Protein AF-A0A9N8DUJ1-F1 (afdb_monomer_lite)

pLDDT: mean 84.25, std 17.07, range [30.73, 98.62]

Secondary structure (DSSP, 8-state):
--PPPP-----TTS----EE-------TT---EEETTEEES-TTTS-HHHHHHHHTT-EEEEEEEEEEETTEEEEEEEEEEEEEEEEEEEEPP--TTSPPBEEEEEEE-S-SEE-PPPTT-----EEEEEEEEEPTTT--EEEE-BTTTT---TT--EEEE--SSS-EEETTSS--EEBPPB--GGGSTTBGGGSBPBPPTTPPPPTT-EEEEEEE-SS---TTTT-SSSSS-----HHHHHHHH--TTSEEEEEEEEEETTTTEE-----TT-TTPEEEE-SSS--TTS-GGGTT-EEEEEEEEETTEEEEEEEEE--HHHHTT--TTS--

Organism: NCBI:txid568900

Foldseek 3Di:
DDDDDDPPPPPPQPDPDWFFFAFFPQDLVFFWADAAQFTESDCQQFHNVLLQLQQLAKKKKKWWKWWDDVPDPHTDIDIAIATKGWEFDAWADDDPPDAIFGWTKIKFFLGLTDPDQDPVSDDTPIDTDWMWIQHPDPRDTDTWAWPCRVPADPPLWDFPADDPPDTQIDRRHPGMTITDIDRDPVPSCRGPSNHFYADDPPDFFDWFFKKKWKHAAQDQFDQQQQGSHNVPGDPDDSVSSCRNQNDHPGIYMWMWTQHDGDFTKTATGDTSNHGNTFIAGHQHPGDPSDDNVRHSHTFWTWHHARRPDSRITTTGGPDVCSVVPPPDPPPD

Structure (mmCIF, N/CA/C/O backbone):
data_AF-A0A9N8DUJ1-F1
#
_entry.id   AF-A0A9N8DUJ1-F1
#
loop_
_atom_site.group_PDB
_atom_site.id
_atom_site.type_symbol
_atom_site.label_atom_id
_atom_site.label_alt_id
_atom_site.label_comp_id
_atom_site.label_asym_id
_atom_site.label_entity_id
_atom_site.label_seq_id
_atom_site.pdbx_PDB_ins_code
_atom_site.Cartn_x
_atom_site.Cartn_y
_atom_site.Cartn_z
_atom_site.occupancy
_atom_site.B_iso_or_equiv
_atom_site.auth_seq_id
_atom_site.auth_comp_id
_atom_site.auth_asym_id
_atom_site.auth_atom_id
_atom_site.pdbx_PDB_model_num
ATOM 1 N N . MET A 1 1 ? 42.966 29.506 -28.908 1.00 41.66 1 MET A N 1
ATOM 2 C CA . MET A 1 1 ? 42.319 28.179 -28.946 1.00 41.66 1 MET A CA 1
ATOM 3 C C . MET A 1 1 ? 41.418 28.131 -27.730 1.00 41.66 1 MET A C 1
ATOM 5 O O . MET A 1 1 ? 41.837 28.649 -26.702 1.00 41.66 1 MET A O 1
ATOM 9 N N . ALA A 1 2 ? 40.194 27.640 -27.872 1.00 36.34 2 ALA A N 1
ATOM 10 C CA . ALA A 1 2 ? 39.301 27.381 -26.750 1.00 36.34 2 ALA A CA 1
ATOM 11 C C . ALA A 1 2 ? 39.035 25.879 -26.770 1.00 36.34 2 ALA A C 1
ATOM 13 O O . ALA A 1 2 ? 38.726 25.352 -27.838 1.00 36.34 2 ALA A O 1
ATOM 14 N N . ASP A 1 3 ? 39.227 25.211 -25.639 1.00 38.19 3 ASP A N 1
ATOM 15 C CA . ASP A 1 3 ? 38.991 23.776 -25.546 1.00 38.19 3 ASP A CA 1
ATOM 16 C C . ASP A 1 3 ? 37.481 23.520 -25.542 1.00 38.19 3 ASP A C 1
ATOM 18 O O . ASP A 1 3 ? 36.740 24.126 -24.761 1.00 38.19 3 ASP A O 1
ATOM 22 N N . GLU A 1 4 ? 37.014 22.643 -26.429 1.00 37.06 4 GLU A N 1
ATOM 23 C CA . GLU A 1 4 ? 35.631 22.175 -26.383 1.00 37.06 4 GLU A CA 1
ATOM 24 C C . GLU A 1 4 ? 35.438 21.309 -25.126 1.00 37.06 4 GLU A C 1
ATOM 26 O O . GLU A 1 4 ? 36.299 20.479 -24.810 1.00 37.06 4 GLU A O 1
ATOM 31 N N . PRO A 1 5 ? 34.338 21.487 -24.370 1.00 35.41 5 PRO A N 1
ATOM 32 C CA . PRO A 1 5 ? 34.079 20.668 -23.197 1.00 35.41 5 PRO A CA 1
ATOM 33 C C . PRO A 1 5 ? 33.857 19.221 -23.641 1.00 35.41 5 PRO A C 1
ATOM 35 O O . PRO A 1 5 ? 32.968 18.948 -24.444 1.00 35.41 5 PRO A O 1
ATOM 38 N N . ALA A 1 6 ? 34.660 18.296 -23.113 1.00 37.19 6 ALA A N 1
ATOM 39 C CA . ALA A 1 6 ? 34.581 16.888 -23.479 1.00 37.19 6 ALA A CA 1
ATOM 40 C C . ALA A 1 6 ? 33.164 16.339 -23.248 1.00 37.19 6 ALA A C 1
ATOM 42 O O . ALA A 1 6 ? 32.681 16.313 -22.111 1.00 37.19 6 ALA A O 1
ATOM 43 N N . GLU A 1 7 ? 32.508 15.877 -24.317 1.00 35.09 7 GLU A N 1
ATOM 44 C CA . GLU A 1 7 ? 31.215 15.212 -24.199 1.00 35.09 7 GLU A CA 1
ATOM 45 C C . GLU A 1 7 ? 31.370 13.943 -23.357 1.00 35.09 7 GLU A C 1
ATOM 47 O O . GLU A 1 7 ? 32.015 12.967 -23.750 1.00 35.09 7 GLU A O 1
ATOM 52 N N . LEU A 1 8 ? 30.748 13.949 -22.177 1.00 31.44 8 LEU A N 1
ATOM 53 C CA . LEU A 1 8 ? 30.565 12.754 -21.365 1.00 31.44 8 LEU A CA 1
ATOM 54 C C . LEU A 1 8 ? 29.607 11.812 -22.102 1.00 31.44 8 LEU A C 1
ATOM 56 O O . LEU A 1 8 ? 28.394 11.856 -21.893 1.00 31.44 8 LEU A O 1
ATOM 60 N N . HIS A 1 9 ? 30.164 10.956 -22.964 1.00 31.11 9 HIS A N 1
ATOM 61 C CA . HIS A 1 9 ? 29.456 9.841 -23.587 1.00 31.11 9 HIS A CA 1
ATOM 62 C C . HIS A 1 9 ? 28.917 8.892 -22.507 1.00 31.11 9 HIS A C 1
ATOM 64 O O . HIS A 1 9 ? 29.559 7.923 -22.101 1.00 31.11 9 HIS A O 1
ATOM 70 N N . PHE A 1 10 ? 27.701 9.184 -22.053 1.00 30.73 10 PHE A N 1
ATOM 71 C CA . PHE A 1 10 ? 26.895 8.295 -21.236 1.00 30.73 10 PHE A CA 1
ATOM 72 C C . PHE A 1 10 ? 26.561 7.054 -22.071 1.00 30.73 10 PHE A C 1
ATOM 74 O O . PHE A 1 10 ? 25.690 7.096 -22.941 1.00 30.73 10 PHE A O 1
ATOM 81 N N . ASP A 1 11 ? 27.268 5.948 -21.827 1.00 36.22 11 ASP A N 1
ATOM 82 C CA . ASP A 1 11 ? 26.959 4.659 -22.448 1.00 36.22 11 ASP A CA 1
ATOM 83 C C . ASP A 1 11 ? 25.643 4.121 -21.865 1.00 36.22 11 ASP A C 1
ATOM 85 O O . ASP A 1 11 ? 25.604 3.381 -20.877 1.00 36.22 11 ASP A O 1
ATOM 89 N N . SER A 1 12 ? 24.542 4.533 -22.493 1.00 39.41 12 SER A N 1
ATOM 90 C CA . SER A 1 12 ? 23.162 4.223 -22.111 1.00 39.41 12 SER A CA 1
ATOM 91 C C . SER A 1 12 ? 22.809 2.732 -22.180 1.00 39.41 12 SER A C 1
ATOM 93 O O . SER A 1 12 ? 21.684 2.359 -21.860 1.00 39.41 12 SER A O 1
ATOM 95 N N . ARG A 1 13 ? 23.755 1.865 -22.567 1.00 39.78 13 ARG A N 1
ATOM 96 C CA . ARG A 1 13 ? 23.552 0.426 -22.778 1.00 39.78 13 ARG A CA 1
ATOM 97 C C . ARG A 1 13 ? 23.971 -0.448 -21.590 1.00 39.78 13 ARG A C 1
ATOM 99 O O . ARG A 1 13 ? 23.917 -1.666 -21.714 1.00 39.78 13 ARG A O 1
ATOM 106 N N . ARG A 1 14 ? 24.435 0.129 -20.466 1.00 41.66 14 ARG A N 1
ATOM 107 C CA . ARG A 1 14 ? 25.038 -0.646 -19.348 1.00 41.66 14 ARG A CA 1
ATOM 108 C C . ARG A 1 14 ? 24.438 -0.453 -17.954 1.00 41.66 14 ARG A C 1
ATOM 110 O O . ARG A 1 14 ? 24.899 -1.099 -17.019 1.00 41.66 14 ARG A O 1
ATOM 117 N N . ASN A 1 15 ? 23.406 0.374 -17.799 1.00 41.69 15 ASN A N 1
ATOM 118 C CA . ASN A 1 15 ? 22.571 0.359 -16.596 1.00 41.69 15 ASN A CA 1
ATOM 119 C C . ASN A 1 15 ? 21.210 -0.242 -16.955 1.00 41.69 15 ASN A C 1
ATOM 121 O O . ASN A 1 15 ? 20.303 0.469 -17.378 1.00 41.69 15 ASN A O 1
ATOM 125 N N . THR A 1 16 ? 21.057 -1.550 -16.742 1.00 52.47 16 THR A N 1
ATOM 126 C CA . THR A 1 16 ? 19.734 -2.144 -16.531 1.00 52.47 16 THR A CA 1
ATOM 127 C C . THR A 1 16 ? 19.186 -1.562 -15.229 1.00 52.47 16 THR A C 1
ATOM 129 O O . THR A 1 16 ? 19.538 -2.015 -14.135 1.00 52.47 16 THR A O 1
ATOM 132 N N . GLU A 1 17 ? 18.404 -0.488 -15.334 1.00 58.03 17 GLU A N 1
ATOM 133 C CA . GLU A 1 17 ? 17.719 0.100 -14.186 1.00 58.03 17 GLU A CA 1
ATOM 134 C C . GLU A 1 17 ? 16.844 -0.969 -13.534 1.00 58.03 17 GLU A C 1
ATOM 136 O O . GLU A 1 17 ? 15.996 -1.571 -14.189 1.00 58.03 17 GLU A O 1
ATOM 141 N N . TRP A 1 18 ? 17.032 -1.204 -12.237 1.00 59.34 18 TRP A N 1
ATOM 142 C CA . TRP A 1 18 ? 16.061 -1.981 -11.482 1.00 59.34 18 TRP A CA 1
ATOM 143 C C . TRP A 1 18 ? 14.787 -1.147 -11.370 1.00 59.34 18 TRP A C 1
ATOM 145 O O . TRP A 1 18 ? 14.786 -0.087 -10.746 1.00 59.34 18 TRP A O 1
ATOM 155 N N . LEU A 1 19 ? 13.712 -1.620 -11.989 1.00 63.56 19 LEU A N 1
ATOM 156 C CA . LEU A 1 19 ? 12.400 -0.992 -11.908 1.00 63.56 19 LEU A CA 1
ATOM 157 C C . LEU A 1 19 ? 11.576 -1.685 -10.822 1.00 63.56 19 LEU A C 1
ATOM 159 O O . LEU A 1 19 ? 11.819 -2.845 -10.486 1.00 63.56 19 LEU A O 1
ATOM 163 N N . GLY A 1 20 ? 10.593 -0.985 -10.259 1.00 64.31 20 GLY A N 1
ATOM 164 C CA . GLY A 1 20 ? 9.616 -1.631 -9.383 1.00 64.31 20 GLY A CA 1
ATOM 165 C C . GLY A 1 20 ? 8.722 -2.605 -10.152 1.00 64.31 20 GLY A C 1
ATOM 166 O O . GLY A 1 20 ? 8.874 -2.807 -11.359 1.00 64.31 20 GLY A O 1
ATOM 167 N N . ILE A 1 21 ? 7.734 -3.183 -9.471 1.00 73.56 21 ILE A N 1
ATOM 168 C CA . ILE A 1 21 ? 6.626 -3.814 -10.192 1.00 73.56 21 ILE A CA 1
ATOM 169 C C . ILE A 1 21 ? 5.934 -2.739 -11.063 1.00 73.56 21 ILE A C 1
ATOM 171 O O . ILE A 1 21 ? 5.720 -1.621 -10.582 1.00 73.56 21 ILE A O 1
ATOM 175 N N . PRO A 1 22 ? 5.630 -3.024 -12.344 1.00 77.25 22 PRO A N 1
ATOM 176 C CA . PRO A 1 22 ? 4.727 -2.229 -13.157 1.00 77.25 22 PRO A CA 1
ATOM 177 C C . PRO A 1 22 ? 3.326 -2.228 -12.562 1.00 77.25 22 PRO A C 1
ATOM 179 O O . PRO A 1 22 ? 2.824 -3.224 -12.037 1.00 77.25 22 PRO A O 1
ATOM 182 N N . GLU A 1 23 ? 2.710 -1.070 -12.642 1.00 87.56 23 GLU A N 1
ATOM 183 C CA . GLU A 1 23 ? 1.568 -0.659 -11.839 1.00 87.56 23 GLU A CA 1
ATOM 184 C C . GLU A 1 23 ? 0.565 0.027 -12.779 1.00 87.56 23 GLU A C 1
ATOM 186 O O . GLU A 1 23 ? 0.875 0.274 -13.949 1.00 87.56 23 GLU A O 1
ATOM 191 N N . SER A 1 24 ? -0.671 0.247 -12.335 1.00 88.19 24 SER A N 1
ATOM 192 C CA . SER A 1 24 ? -1.757 0.643 -13.237 1.00 88.19 24 SER A CA 1
ATOM 193 C C . SER A 1 24 ? -2.160 2.107 -13.066 1.00 88.19 24 SER A C 1
ATOM 195 O O . SER A 1 24 ? -2.669 2.505 -12.018 1.00 88.19 24 SER A O 1
ATOM 197 N N . LEU A 1 25 ? -2.035 2.897 -14.136 1.00 92.44 25 LEU A N 1
ATOM 198 C CA . LEU A 1 25 ? -2.884 4.070 -14.331 1.00 92.44 25 LEU A CA 1
ATOM 199 C C . LEU A 1 25 ? -4.219 3.615 -14.941 1.00 92.44 25 LEU A C 1
ATOM 201 O O . LEU A 1 25 ? -4.343 3.490 -16.158 1.00 92.44 25 LEU A O 1
ATOM 205 N N . VAL A 1 26 ? -5.207 3.361 -14.083 1.00 93.06 26 VAL A N 1
ATOM 206 C CA . VAL A 1 26 ? -6.562 2.937 -14.479 1.00 93.06 26 VAL A CA 1
ATOM 207 C C . VAL A 1 26 ? -7.347 4.092 -15.100 1.00 93.06 26 VAL A C 1
ATOM 209 O O . VAL A 1 26 ? -8.121 3.899 -16.035 1.00 93.06 26 VAL A O 1
ATOM 212 N N . ASP A 1 27 ? -7.198 5.285 -14.527 1.00 95.38 27 ASP A N 1
ATOM 213 C CA . ASP A 1 27 ? -8.094 6.415 -14.754 1.00 95.38 27 ASP A CA 1
ATOM 214 C C . ASP A 1 27 ? -7.327 7.733 -14.585 1.00 95.38 27 ASP A C 1
ATOM 216 O O . ASP A 1 27 ? -7.131 8.245 -13.475 1.00 95.38 27 ASP A O 1
ATOM 220 N N . ASP A 1 28 ? -6.877 8.291 -15.708 1.00 94.06 28 ASP A N 1
ATOM 221 C CA . ASP A 1 28 ? -6.111 9.537 -15.763 1.00 94.06 28 ASP A CA 1
ATOM 222 C C . ASP A 1 28 ? -6.951 10.790 -15.468 1.00 94.06 28 ASP A C 1
ATOM 224 O O . ASP A 1 28 ? -6.396 11.891 -15.414 1.00 94.06 28 ASP A O 1
ATOM 228 N N . SER A 1 29 ? -8.260 10.649 -15.219 1.00 96.50 29 SER A N 1
ATOM 229 C CA . SER A 1 29 ? -9.142 11.748 -14.819 1.00 96.50 29 SER A CA 1
ATOM 230 C C . SER A 1 29 ? -9.132 12.001 -13.307 1.00 96.50 29 SER A C 1
ATOM 232 O O . SER A 1 29 ? -9.361 13.139 -12.888 1.00 96.50 29 SER A O 1
ATOM 234 N N . ARG A 1 30 ? -8.798 10.993 -12.482 1.00 96.50 30 ARG A N 1
ATOM 235 C CA . ARG A 1 30 ? -8.789 11.121 -11.010 1.00 96.50 30 ARG A CA 1
ATOM 236 C C . ARG A 1 30 ? -7.730 12.113 -10.545 1.00 96.50 30 ARG A C 1
ATOM 238 O O . ARG A 1 30 ? -6.624 12.176 -11.086 1.00 96.50 30 ARG A O 1
ATOM 245 N N . ARG A 1 31 ? -8.061 12.915 -9.533 1.00 97.75 31 ARG A N 1
ATOM 246 C CA . ARG A 1 31 ? -7.189 13.978 -9.017 1.00 97.75 31 ARG A CA 1
ATOM 247 C C . ARG A 1 31 ? -7.026 13.815 -7.517 1.00 97.75 31 ARG A C 1
ATOM 249 O O . ARG A 1 31 ? -8.007 13.891 -6.786 1.00 97.75 31 ARG A O 1
ATOM 256 N N . THR A 1 32 ? -5.792 13.627 -7.067 1.00 97.94 32 THR A N 1
ATOM 257 C CA . THR A 1 32 ? -5.477 13.531 -5.641 1.00 97.94 32 THR A CA 1
ATOM 258 C C . THR A 1 32 ? -5.619 14.915 -5.000 1.00 97.94 32 THR A C 1
ATOM 260 O O . THR A 1 32 ? -4.844 15.826 -5.286 1.00 97.94 32 THR A O 1
ATOM 263 N N . ILE A 1 33 ? -6.634 15.086 -4.147 1.00 97.88 33 ILE A N 1
ATOM 264 C CA . ILE A 1 33 ? -6.959 16.352 -3.466 1.00 97.88 33 ILE A CA 1
ATOM 265 C C . ILE A 1 33 ? -7.008 16.195 -1.945 1.00 97.88 33 ILE A C 1
ATOM 267 O O . ILE A 1 33 ? -7.164 15.095 -1.418 1.00 97.88 33 ILE A O 1
ATOM 271 N N . LYS A 1 34 ? -6.879 17.309 -1.216 1.00 97.88 34 LYS A N 1
ATOM 272 C CA . LYS A 1 34 ? -6.763 17.294 0.247 1.00 97.88 34 LYS A CA 1
ATOM 273 C C . LYS A 1 34 ? -8.076 16.902 0.920 1.00 97.88 34 LYS A C 1
ATOM 275 O O . LYS A 1 34 ? -9.112 17.521 0.686 1.00 97.88 34 LYS A O 1
ATOM 280 N N . HIS A 1 35 ? -8.019 15.913 1.808 1.00 97.69 35 HIS A N 1
ATOM 281 C CA . HIS A 1 35 ? -9.170 15.402 2.544 1.00 97.69 35 HIS A CA 1
ATOM 282 C C . HIS A 1 35 ? -8.761 15.018 3.974 1.00 97.69 35 HIS A C 1
ATOM 284 O O . HIS A 1 35 ? -8.122 13.996 4.205 1.00 97.69 35 HIS A O 1
ATOM 290 N N . GLY A 1 36 ? -9.107 15.840 4.968 1.00 94.12 36 GLY A N 1
ATOM 291 C CA . GLY A 1 36 ? -8.606 15.653 6.336 1.00 94.12 36 GLY A CA 1
ATOM 292 C C . GLY A 1 36 ? -7.108 15.978 6.446 1.00 94.12 36 GLY A C 1
ATOM 293 O O . GLY A 1 36 ? -6.695 17.073 6.065 1.00 94.12 36 GLY A O 1
ATOM 294 N N . LEU A 1 37 ? -6.306 15.051 6.989 1.00 91.44 37 LEU A N 1
ATOM 295 C CA . LEU A 1 37 ? -4.854 15.235 7.188 1.00 91.44 37 LEU A CA 1
ATOM 296 C C . LEU A 1 37 ? -3.969 14.657 6.064 1.00 91.44 37 LEU A C 1
ATOM 298 O O . LEU A 1 37 ? -2.748 14.689 6.185 1.00 91.44 37 LEU A O 1
ATOM 302 N N . GLY A 1 38 ? -4.556 14.150 4.982 1.00 94.69 38 GLY A N 1
ATOM 303 C CA . GLY A 1 38 ? -3.823 13.711 3.792 1.00 94.69 38 GLY A CA 1
ATOM 304 C C . GLY A 1 38 ? -4.612 13.994 2.522 1.00 94.69 38 GLY A C 1
ATOM 305 O O . GLY A 1 38 ? -5.478 14.875 2.513 1.00 94.69 38 GLY A O 1
ATOM 306 N N . HIS A 1 39 ? -4.323 13.248 1.461 1.00 97.81 39 HIS A N 1
ATOM 307 C CA . HIS A 1 39 ? -4.936 13.439 0.150 1.00 97.81 39 HIS A CA 1
ATOM 308 C C . HIS A 1 39 ? -5.604 12.156 -0.352 1.00 97.81 39 HIS A C 1
ATOM 310 O O . HIS A 1 39 ? -5.214 11.056 0.034 1.00 97.81 39 HIS A O 1
ATOM 316 N N . THR A 1 40 ? -6.615 12.279 -1.211 1.00 98.12 40 THR A N 1
ATOM 317 C CA . THR A 1 40 ? -7.277 11.137 -1.856 1.00 98.12 40 THR A CA 1
ATOM 318 C C . THR A 1 40 ? -7.727 11.469 -3.273 1.00 98.12 40 THR A C 1
ATOM 320 O O . THR A 1 40 ? -8.039 12.624 -3.565 1.00 98.12 40 THR A O 1
ATOM 323 N N . ASP A 1 41 ? -7.762 10.458 -4.140 1.00 97.94 41 ASP A N 1
ATOM 324 C CA . ASP A 1 41 ? -8.204 10.566 -5.534 1.00 97.94 41 ASP A CA 1
ATOM 325 C C . ASP A 1 41 ? -9.739 10.615 -5.701 1.00 97.94 41 ASP A C 1
ATOM 327 O O . ASP A 1 41 ? -10.225 11.070 -6.738 1.00 97.94 41 ASP A O 1
ATOM 331 N N . ASN A 1 42 ? -10.506 10.198 -4.681 1.00 97.88 42 ASN A N 1
ATOM 332 C CA . ASN A 1 42 ? -11.966 10.306 -4.643 1.00 97.88 42 ASN A CA 1
ATOM 333 C C . ASN A 1 42 ? -12.503 10.551 -3.205 1.00 97.88 42 ASN A C 1
ATOM 335 O O . ASN A 1 42 ? -12.655 9.610 -2.417 1.00 97.88 42 ASN A O 1
ATOM 339 N N . PRO A 1 43 ? -12.870 11.798 -2.845 1.00 97.69 43 PRO A N 1
ATOM 340 C CA . PRO A 1 43 ? -13.392 12.142 -1.517 1.00 97.69 43 PRO A CA 1
ATOM 341 C C . PRO A 1 43 ? -14.843 11.680 -1.276 1.00 97.69 43 PRO A C 1
ATOM 343 O O . PRO A 1 43 ? -15.358 11.830 -0.164 1.00 97.69 43 PRO A O 1
ATOM 346 N N . GLU A 1 44 ? -15.536 11.154 -2.288 1.00 97.75 44 GLU A N 1
ATOM 347 C CA . GLU A 1 44 ? -16.899 10.628 -2.160 1.00 97.75 44 GLU A CA 1
ATOM 348 C C . GLU A 1 44 ? -16.904 9.186 -1.646 1.00 97.75 44 GLU A C 1
ATOM 350 O O . GLU A 1 44 ? -17.875 8.775 -1.017 1.00 97.75 44 GLU A O 1
ATOM 355 N N . HIS A 1 45 ? -15.813 8.436 -1.837 1.00 97.75 45 HIS A N 1
ATOM 356 C CA . HIS A 1 45 ? -15.674 7.058 -1.355 1.00 97.75 45 HIS A CA 1
ATOM 357 C C . HIS A 1 45 ? -15.148 6.935 0.089 1.00 97.75 45 HIS A C 1
ATOM 359 O O . HIS A 1 45 ? -15.363 5.901 0.718 1.00 97.75 45 HIS A O 1
ATOM 365 N N . ILE A 1 46 ? -14.502 7.967 0.645 1.00 98.56 46 ILE A N 1
ATOM 366 C CA . ILE A 1 46 ? -13.863 7.929 1.976 1.00 98.56 46 ILE A CA 1
ATOM 367 C C . ILE A 1 46 ? -14.252 9.138 2.843 1.00 98.56 46 ILE A C 1
ATOM 369 O O . ILE A 1 46 ? -14.424 10.242 2.330 1.00 98.56 46 ILE A O 1
ATOM 373 N N . SER A 1 47 ? -14.418 8.971 4.158 1.00 98.44 47 SER A N 1
ATOM 374 C CA . SER A 1 47 ? -14.603 10.087 5.100 1.00 98.44 47 SER A CA 1
ATOM 375 C C . SER A 1 47 ? -13.283 10.737 5.522 1.00 98.44 47 SER A C 1
ATOM 377 O O . SER A 1 47 ? -12.218 10.122 5.501 1.00 98.44 47 SER A O 1
ATOM 379 N N . THR A 1 48 ? -13.351 11.977 6.011 1.00 98.12 48 THR A N 1
ATOM 380 C CA . THR A 1 48 ? -12.192 12.684 6.582 1.00 98.12 48 THR A CA 1
ATOM 381 C C . THR A 1 48 ? -11.590 11.946 7.779 1.00 98.12 48 THR A C 1
ATOM 383 O O . THR A 1 48 ? -10.377 12.005 7.985 1.00 98.12 48 THR A O 1
ATOM 386 N N . ARG A 1 49 ? -12.421 11.216 8.538 1.00 97.75 49 ARG A N 1
ATOM 387 C CA . ARG A 1 49 ? -11.987 10.371 9.653 1.00 97.75 49 ARG A CA 1
ATOM 388 C C . ARG A 1 49 ? -11.224 9.149 9.155 1.00 97.75 49 ARG A C 1
ATOM 390 O O . ARG A 1 49 ? -10.113 8.936 9.625 1.00 97.75 49 ARG A O 1
ATOM 397 N N . LEU A 1 50 ? -11.785 8.372 8.223 1.00 98.00 50 LEU A N 1
ATOM 398 C CA . LEU A 1 50 ? -11.096 7.185 7.710 1.00 98.00 50 LEU A CA 1
ATOM 399 C C . LEU A 1 50 ? -9.838 7.562 6.916 1.00 98.00 50 LEU A C 1
ATOM 401 O O . LEU A 1 50 ? -8.825 6.883 7.039 1.00 98.00 50 LEU A O 1
ATOM 405 N N . CYS A 1 51 ? -9.859 8.682 6.190 1.00 98.06 51 CYS A N 1
ATOM 406 C CA . CYS A 1 51 ? -8.672 9.223 5.534 1.00 98.06 51 CYS A CA 1
ATOM 407 C C . CYS A 1 51 ? -7.548 9.485 6.552 1.00 98.06 51 CYS A C 1
ATOM 409 O O . CYS A 1 51 ? -6.469 8.917 6.431 1.00 98.06 51 CYS A O 1
ATOM 411 N N . HIS A 1 52 ? -7.814 10.236 7.627 1.00 96.75 52 HIS A N 1
ATOM 412 C CA . HIS A 1 52 ? -6.842 10.458 8.706 1.00 96.75 52 HIS A CA 1
ATOM 413 C C . HIS A 1 52 ? -6.342 9.148 9.356 1.00 96.75 52 HIS A C 1
ATOM 415 O O . HIS A 1 52 ? -5.134 8.952 9.541 1.00 96.75 52 HIS A O 1
ATOM 421 N N . ASP A 1 53 ? -7.265 8.233 9.659 1.00 96.88 53 ASP A N 1
ATOM 422 C CA . ASP A 1 53 ? -6.973 6.912 10.223 1.00 96.88 53 ASP A CA 1
ATOM 423 C C . ASP A 1 53 ? -6.126 6.031 9.283 1.00 96.88 53 ASP A C 1
ATOM 425 O O . ASP A 1 53 ? -5.415 5.161 9.773 1.00 96.88 53 ASP A O 1
ATOM 429 N N . ALA A 1 54 ? -6.182 6.232 7.963 1.00 97.25 54 ALA A N 1
ATOM 430 C CA . ALA A 1 54 ? -5.390 5.498 6.974 1.00 97.25 54 ALA A CA 1
ATOM 431 C C . ALA A 1 54 ? -4.053 6.194 6.651 1.00 97.25 54 ALA A C 1
ATOM 433 O O . ALA A 1 54 ? -3.021 5.531 6.542 1.00 97.25 54 ALA A O 1
ATOM 434 N N . CYS A 1 55 ? -4.019 7.530 6.592 1.00 96.44 55 CYS A N 1
ATOM 435 C CA . CYS A 1 55 ? -2.793 8.314 6.402 1.00 96.44 55 CYS A CA 1
ATOM 436 C C . CYS A 1 55 ? -1.751 8.066 7.505 1.00 96.44 55 CYS A C 1
ATOM 438 O O . CYS A 1 55 ? -0.548 8.124 7.236 1.00 96.44 55 CYS A O 1
ATOM 440 N N . SER A 1 56 ? -2.202 7.748 8.723 1.00 95.44 56 SER A N 1
ATOM 441 C CA . SER A 1 56 ? -1.356 7.351 9.860 1.00 95.44 56 SER A CA 1
ATOM 442 C C . SER A 1 56 ? -0.864 5.891 9.814 1.00 95.44 56 SER A C 1
ATOM 444 O O . SER A 1 56 ? -0.047 5.510 10.649 1.00 95.44 56 SER A O 1
ATOM 446 N N . ARG A 1 57 ? -1.299 5.092 8.823 1.00 96.88 57 ARG A N 1
ATOM 447 C CA . ARG A 1 57 ? -0.917 3.677 8.620 1.00 96.88 57 ARG A CA 1
ATOM 448 C C . ARG A 1 57 ? -0.139 3.397 7.329 1.00 96.88 57 ARG A C 1
ATOM 450 O O . ARG A 1 57 ? 0.268 2.261 7.112 1.00 96.88 57 ARG A O 1
ATOM 457 N N . ALA A 1 58 ? 0.026 4.394 6.463 1.00 96.38 58 ALA A N 1
ATOM 458 C CA . ALA A 1 58 ? 0.839 4.283 5.254 1.00 96.38 58 ALA A CA 1
ATOM 459 C C . ALA A 1 58 ? 2.321 4.496 5.588 1.00 96.38 58 ALA A C 1
ATOM 461 O O . ALA A 1 58 ? 2.663 5.555 6.121 1.00 96.38 58 ALA A O 1
ATOM 462 N N . PHE A 1 59 ? 3.194 3.548 5.249 1.00 95.94 59 PHE A N 1
ATOM 463 C CA . PHE A 1 59 ? 4.632 3.645 5.503 1.00 95.94 59 PHE A CA 1
ATOM 464 C C . PHE A 1 59 ? 5.428 3.207 4.274 1.00 95.94 59 PHE A C 1
ATOM 466 O O . PHE A 1 59 ? 5.206 2.116 3.751 1.00 95.94 59 PHE A O 1
ATOM 473 N N . ALA A 1 60 ? 6.389 4.038 3.865 1.00 94.81 60 ALA A N 1
ATOM 474 C CA . ALA A 1 60 ? 7.356 3.673 2.838 1.00 94.81 60 ALA A CA 1
ATOM 475 C C . ALA A 1 60 ? 8.329 2.620 3.386 1.00 94.81 60 ALA A C 1
ATOM 477 O O . ALA A 1 60 ? 8.868 2.776 4.487 1.00 94.81 60 ALA A O 1
ATOM 478 N N . LEU A 1 61 ? 8.575 1.588 2.585 1.00 93.75 61 LEU A N 1
ATOM 479 C CA . LEU A 1 61 ? 9.596 0.574 2.799 1.00 93.75 61 LEU A CA 1
ATOM 480 C C . LEU A 1 61 ? 10.725 0.794 1.785 1.00 93.75 61 LEU A C 1
ATOM 482 O O . LEU A 1 61 ? 10.490 0.780 0.577 1.00 93.75 61 LEU A O 1
ATOM 486 N N . LYS A 1 62 ? 11.949 0.965 2.282 1.00 91.94 62 LYS A N 1
ATOM 487 C CA . LYS A 1 62 ? 13.182 0.918 1.495 1.00 91.94 62 LYS A CA 1
ATOM 488 C C . LYS A 1 62 ? 13.795 -0.467 1.662 1.00 91.94 62 LYS A C 1
ATOM 490 O O . LYS A 1 62 ? 14.092 -0.873 2.784 1.00 91.94 62 LYS A O 1
ATOM 495 N N . VAL A 1 63 ? 13.974 -1.193 0.566 1.00 88.25 63 VAL A N 1
ATOM 496 C CA . VAL A 1 63 ? 14.619 -2.512 0.556 1.00 88.25 63 VAL A CA 1
ATOM 497 C C . VAL A 1 63 ? 15.968 -2.391 -0.135 1.00 88.25 63 VAL A C 1
ATOM 499 O O . VAL A 1 63 ? 16.048 -1.861 -1.242 1.00 88.25 63 VAL A O 1
ATOM 502 N N . SER A 1 64 ? 17.015 -2.898 0.504 1.00 86.62 64 SER A N 1
ATOM 503 C CA . SER A 1 64 ? 18.349 -2.998 -0.076 1.00 86.62 64 SER A CA 1
ATOM 504 C C . SER A 1 64 ? 18.603 -4.411 -0.583 1.00 86.62 64 SER A C 1
ATOM 506 O O . SER A 1 64 ? 18.436 -5.386 0.151 1.00 86.62 64 SER A O 1
ATOM 508 N N . TYR A 1 65 ? 19.096 -4.504 -1.809 1.00 82.06 65 TYR A N 1
ATOM 509 C CA . TYR A 1 65 ? 19.451 -5.743 -2.486 1.00 82.06 65 TYR A CA 1
ATOM 510 C C . TYR A 1 65 ? 20.951 -5.748 -2.760 1.00 82.06 65 TYR A C 1
ATOM 512 O O . TYR A 1 65 ? 21.535 -4.707 -3.082 1.00 82.06 65 TYR A O 1
ATOM 520 N N . LEU A 1 66 ? 21.573 -6.915 -2.638 1.00 81.06 66 LEU A N 1
ATOM 521 C CA . LEU A 1 66 ? 22.996 -7.102 -2.899 1.00 81.06 66 LEU A CA 1
ATOM 522 C C . LEU A 1 66 ? 23.166 -7.816 -4.242 1.00 81.06 66 LEU A C 1
ATOM 524 O O . LEU A 1 66 ? 22.948 -9.016 -4.300 1.00 81.06 66 LEU A O 1
ATOM 528 N N . GLN A 1 67 ? 23.524 -7.099 -5.310 1.00 74.69 67 GLN A N 1
ATOM 529 C CA . GLN A 1 67 ? 23.721 -7.680 -6.644 1.00 74.69 67 GLN A CA 1
ATOM 530 C C . GLN A 1 67 ? 25.199 -8.008 -6.882 1.00 74.69 67 GLN A C 1
ATOM 532 O O . GLN A 1 67 ? 26.020 -7.098 -6.997 1.00 74.69 67 GLN A O 1
ATOM 537 N N . ILE A 1 68 ? 25.533 -9.289 -7.052 1.00 69.88 68 ILE A N 1
ATOM 538 C CA . ILE A 1 68 ? 26.787 -9.676 -7.722 1.00 69.88 68 ILE A CA 1
ATOM 539 C C . ILE A 1 68 ? 26.558 -9.584 -9.242 1.00 69.88 68 ILE A C 1
ATOM 541 O O . ILE A 1 68 ? 25.469 -9.887 -9.740 1.00 69.88 68 ILE A O 1
ATOM 545 N N . LYS A 1 69 ? 27.564 -9.137 -9.991 1.00 69.44 69 LYS A N 1
ATOM 546 C CA . LYS A 1 69 ? 27.550 -9.091 -11.458 1.00 69.44 69 LYS A CA 1
ATOM 547 C C . LYS A 1 69 ? 28.656 -10.003 -11.978 1.00 69.44 69 LYS A C 1
ATOM 549 O O . LYS A 1 69 ? 29.753 -9.993 -11.430 1.00 69.44 69 LYS A O 1
ATOM 554 N N . ASP A 1 70 ? 28.381 -10.776 -13.026 1.00 66.19 70 ASP A N 1
ATOM 555 C CA . ASP A 1 70 ? 29.367 -11.709 -13.578 1.00 66.19 70 ASP A CA 1
ATOM 556 C C . ASP A 1 70 ? 30.659 -10.969 -13.972 1.00 66.19 70 ASP A C 1
ATOM 558 O O . ASP A 1 70 ? 30.639 -9.996 -14.732 1.00 66.19 70 ASP A O 1
ATOM 562 N N . GLY A 1 71 ? 31.780 -11.428 -13.408 1.00 71.06 71 GLY A N 1
ATOM 563 C CA . GLY A 1 71 ? 33.106 -10.829 -13.577 1.00 71.06 71 GLY A CA 1
ATOM 564 C C . GLY A 1 71 ? 33.471 -9.696 -12.605 1.00 71.06 71 GLY A C 1
ATOM 565 O O . GLY A 1 71 ? 34.623 -9.273 -12.631 1.00 71.06 71 GLY A O 1
ATOM 566 N N . ASP A 1 72 ? 32.557 -9.229 -11.743 1.00 70.19 72 ASP A N 1
ATOM 567 C CA . ASP A 1 72 ? 32.852 -8.225 -10.709 1.00 70.19 72 ASP A CA 1
ATOM 568 C C . ASP A 1 72 ? 32.938 -8.883 -9.314 1.00 70.19 72 ASP A C 1
ATOM 570 O O . ASP A 1 72 ? 31.938 -9.371 -8.788 1.00 70.19 72 ASP A O 1
ATOM 574 N N . ASP A 1 73 ? 34.108 -8.823 -8.666 1.00 71.94 73 ASP A N 1
ATOM 575 C CA . ASP A 1 73 ? 34.317 -9.353 -7.300 1.00 71.94 73 ASP A CA 1
ATOM 576 C C . ASP A 1 73 ? 33.565 -8.573 -6.199 1.00 71.94 73 ASP A C 1
ATOM 578 O O . ASP A 1 73 ? 33.456 -9.033 -5.061 1.00 71.94 73 ASP A O 1
ATOM 582 N N . LEU A 1 74 ? 33.078 -7.363 -6.504 1.00 72.56 74 LEU A N 1
ATOM 583 C CA . LEU A 1 74 ? 32.448 -6.461 -5.538 1.00 72.56 74 LEU A CA 1
ATOM 584 C C . LEU A 1 74 ? 30.932 -6.368 -5.770 1.00 72.56 74 LEU A C 1
ATOM 586 O O . LEU A 1 74 ? 30.509 -5.888 -6.824 1.00 72.56 74 LEU A O 1
ATOM 590 N N . PRO A 1 75 ? 30.095 -6.756 -4.790 1.00 76.88 75 PRO A N 1
ATOM 591 C CA . PRO A 1 75 ? 28.653 -6.670 -4.937 1.00 76.88 75 PRO A CA 1
ATOM 592 C C . PRO A 1 75 ? 28.153 -5.221 -4.871 1.00 76.88 75 PRO A C 1
ATOM 594 O O . PRO A 1 75 ? 28.556 -4.424 -4.021 1.00 76.88 75 PRO A O 1
ATOM 597 N N . ILE A 1 76 ? 27.204 -4.897 -5.743 1.00 77.56 76 ILE A N 1
ATOM 598 C CA . ILE A 1 76 ? 26.584 -3.580 -5.856 1.00 77.56 76 ILE A CA 1
ATOM 599 C C . ILE A 1 76 ? 25.324 -3.547 -4.985 1.00 77.56 76 ILE A C 1
ATOM 601 O O . ILE A 1 76 ? 24.370 -4.287 -5.233 1.00 77.56 76 ILE A O 1
ATOM 605 N N . LYS A 1 77 ? 25.281 -2.648 -3.992 1.00 82.50 77 LYS A N 1
ATOM 606 C CA . LYS A 1 77 ? 24.041 -2.345 -3.262 1.00 82.50 77 LYS A CA 1
ATOM 607 C C . LYS A 1 77 ? 23.078 -1.603 -4.199 1.00 82.50 77 LYS A C 1
ATOM 609 O O . LYS A 1 77 ? 23.432 -0.564 -4.757 1.00 82.50 77 LYS A O 1
ATOM 614 N N . LYS A 1 78 ? 21.863 -2.124 -4.365 1.00 82.75 78 LYS A N 1
ATOM 615 C CA . LYS A 1 78 ? 20.745 -1.466 -5.061 1.00 82.75 78 LYS A CA 1
ATOM 616 C C . LYS A 1 78 ? 19.619 -1.222 -4.061 1.00 82.75 78 LYS A C 1
ATOM 618 O O . LYS A 1 78 ? 19.390 -2.055 -3.189 1.00 82.75 78 LYS A O 1
ATOM 623 N N . GLU A 1 79 ? 18.919 -0.101 -4.183 1.00 84.75 79 GLU A N 1
ATOM 624 C CA . GLU A 1 79 ? 17.759 0.216 -3.344 1.00 84.75 79 GLU A CA 1
ATOM 625 C C . GLU A 1 79 ? 16.470 0.130 -4.164 1.00 84.75 79 GLU A C 1
ATOM 627 O O . GLU A 1 79 ? 16.442 0.495 -5.339 1.00 84.75 79 GLU A O 1
ATOM 632 N N . GLY A 1 80 ? 15.404 -0.354 -3.533 1.00 85.56 80 GLY A N 1
ATOM 633 C CA . GLY A 1 80 ? 14.054 -0.382 -4.079 1.00 85.56 80 GLY A CA 1
ATOM 634 C C . GLY A 1 80 ? 13.045 0.189 -3.097 1.00 85.56 80 GLY A C 1
ATOM 635 O O . GLY A 1 80 ? 13.220 0.087 -1.882 1.00 85.56 80 GLY A O 1
ATOM 636 N N . LEU A 1 81 ? 11.985 0.783 -3.636 1.00 89.06 81 LEU A N 1
ATOM 637 C CA . LEU A 1 81 ? 10.909 1.394 -2.864 1.00 89.06 81 LEU A CA 1
ATOM 638 C C . LEU A 1 81 ? 9.637 0.551 -2.969 1.00 89.06 81 LEU A C 1
ATOM 640 O O . LEU A 1 81 ? 9.303 0.044 -4.036 1.00 89.06 81 LEU A O 1
ATOM 644 N N . GLY A 1 82 ? 8.923 0.452 -1.857 1.00 93.06 82 GLY A N 1
ATOM 645 C CA . GLY A 1 82 ? 7.605 -0.160 -1.734 1.00 93.06 82 GLY A CA 1
ATOM 646 C C . GLY A 1 82 ? 6.881 0.409 -0.519 1.00 93.06 82 GLY A C 1
ATOM 647 O O . GLY A 1 82 ? 7.307 1.413 0.060 1.00 93.06 82 GLY A O 1
ATOM 648 N N . GLN A 1 83 ? 5.811 -0.248 -0.089 1.00 96.06 83 GLN A N 1
ATOM 649 C CA . GLN A 1 83 ? 5.119 0.054 1.165 1.00 96.06 83 GLN A CA 1
ATOM 650 C C . GLN A 1 83 ? 5.230 -1.113 2.157 1.00 96.06 83 GLN A C 1
ATOM 652 O O . GLN A 1 83 ? 5.510 -2.257 1.790 1.00 96.06 83 GLN A O 1
ATOM 657 N N . VAL A 1 84 ? 4.964 -0.828 3.431 1.00 96.88 84 VAL A N 1
ATOM 658 C CA . VAL A 1 84 ? 4.766 -1.847 4.470 1.00 96.88 84 VAL A CA 1
ATOM 659 C C . VAL A 1 84 ? 3.555 -1.509 5.333 1.00 96.88 84 VAL A C 1
ATOM 661 O O . VAL A 1 84 ? 3.332 -0.360 5.717 1.00 96.88 84 VAL A O 1
ATOM 664 N N . GLY A 1 85 ? 2.765 -2.532 5.648 1.00 97.19 85 GLY A N 1
ATOM 665 C CA . GLY A 1 85 ? 1.599 -2.433 6.511 1.00 97.19 85 GLY A CA 1
ATOM 666 C C . GLY A 1 85 ? 1.759 -3.181 7.821 1.00 97.19 85 GLY A C 1
ATOM 667 O O . GLY A 1 85 ? 2.170 -4.336 7.833 1.00 97.19 85 GLY A O 1
ATOM 668 N N . PHE A 1 86 ? 1.359 -2.560 8.928 1.00 97.25 86 PHE A N 1
ATOM 669 C CA . PHE A 1 86 ? 1.354 -3.206 10.240 1.00 97.25 86 PHE A CA 1
ATOM 670 C C . PHE A 1 86 ? -0.030 -3.777 10.553 1.00 97.25 86 PHE A C 1
ATOM 672 O O . PHE A 1 86 ? -0.997 -3.030 10.730 1.00 97.25 86 PHE A O 1
ATOM 679 N N . ILE A 1 87 ? -0.126 -5.103 10.640 1.00 97.19 87 ILE A N 1
ATOM 680 C CA . ILE A 1 87 ? -1.351 -5.823 10.996 1.00 97.19 87 ILE A CA 1
ATOM 681 C C . ILE A 1 87 ? -1.345 -6.123 12.496 1.00 97.19 87 ILE A C 1
ATOM 683 O O . ILE A 1 87 ? -0.466 -6.829 12.987 1.00 97.19 87 ILE A O 1
ATOM 687 N N . ARG A 1 88 ? -2.317 -5.582 13.241 1.00 95.75 88 ARG A N 1
ATOM 688 C CA . ARG A 1 88 ? -2.399 -5.732 14.701 1.00 95.75 88 ARG A CA 1
ATOM 689 C C . ARG A 1 88 ? -3.102 -7.020 15.114 1.00 95.75 88 ARG A C 1
ATOM 691 O O . ARG A 1 88 ? -4.172 -7.337 14.600 1.00 95.75 88 ARG A O 1
ATOM 698 N N . THR A 1 89 ? -2.514 -7.714 16.085 1.00 91.81 89 THR A N 1
ATOM 699 C CA . THR A 1 89 ? -3.014 -8.986 16.619 1.00 91.81 89 THR A CA 1
ATOM 700 C C . THR A 1 89 ? -3.492 -8.814 18.066 1.00 91.81 89 THR A C 1
ATOM 702 O O . THR A 1 89 ? -4.572 -8.275 18.307 1.00 91.81 89 THR A O 1
ATOM 705 N N . LYS A 1 90 ? -2.702 -9.241 19.054 1.00 92.00 90 LYS A N 1
ATOM 706 C CA . LYS A 1 90 ? -3.062 -9.222 20.479 1.00 92.00 90 LYS A CA 1
ATOM 707 C C . LYS A 1 90 ? -2.755 -7.852 21.108 1.00 92.00 90 LYS A C 1
ATOM 709 O O . LYS A 1 90 ? -1.716 -7.270 20.788 1.00 92.00 90 LYS A O 1
ATOM 714 N N . PRO A 1 91 ? -3.600 -7.330 22.019 1.00 94.75 91 PRO A N 1
ATOM 715 C CA . PRO A 1 91 ? -3.248 -6.170 22.834 1.00 94.75 91 PRO A CA 1
ATOM 716 C C . PRO A 1 91 ? -1.963 -6.424 23.632 1.00 94.75 91 PRO A C 1
ATOM 718 O O . PRO A 1 91 ? -1.776 -7.509 24.183 1.00 94.75 91 PRO A O 1
ATOM 721 N N . ILE A 1 92 ? -1.097 -5.418 23.727 1.00 94.00 92 ILE A N 1
ATOM 722 C CA . ILE A 1 92 ? 0.038 -5.433 24.659 1.00 94.00 92 ILE A CA 1
ATOM 723 C C . ILE A 1 92 ? -0.483 -4.994 26.031 1.00 94.00 92 ILE A C 1
ATOM 725 O O . ILE A 1 92 ? -1.301 -4.078 26.117 1.00 94.00 92 ILE A O 1
ATOM 729 N N . SER A 1 93 ? -0.009 -5.626 27.108 1.00 91.62 93 SER A N 1
ATOM 730 C CA . SER A 1 93 ? -0.373 -5.215 28.469 1.00 91.62 93 SER A CA 1
ATOM 731 C C . SER A 1 93 ? 0.141 -3.801 28.769 1.00 91.62 93 SER A C 1
ATOM 733 O O . SER A 1 93 ? 1.303 -3.478 28.510 1.00 91.62 93 SER A O 1
ATOM 735 N N . VAL A 1 94 ? -0.730 -2.946 29.305 1.00 85.88 94 VAL A N 1
ATOM 736 C CA . VAL A 1 94 ? -0.435 -1.541 29.614 1.00 85.88 94 VAL A CA 1
ATOM 737 C C . VAL A 1 94 ? -1.051 -1.138 30.950 1.00 85.88 94 VAL A C 1
ATOM 739 O O . VAL A 1 94 ? -2.109 -1.635 31.329 1.00 85.88 94 VAL A O 1
ATOM 742 N N . SER A 1 95 ? -0.415 -0.195 31.646 1.00 83.69 95 SER A N 1
ATOM 743 C CA . SER A 1 95 ? -0.970 0.409 32.860 1.00 83.69 95 SER A CA 1
ATOM 744 C C . SER A 1 95 ? -2.329 1.071 32.570 1.00 83.69 95 SER A C 1
ATOM 746 O O . SER A 1 95 ? -2.461 1.699 31.508 1.00 83.69 95 SER A O 1
ATOM 748 N N . PRO A 1 96 ? -3.317 0.994 33.486 1.00 84.69 96 PRO A N 1
ATOM 749 C CA . PRO A 1 96 ? -4.625 1.630 33.317 1.00 84.69 96 PRO A CA 1
ATOM 750 C C . PRO A 1 96 ? -4.528 3.101 32.885 1.00 84.69 96 PRO A C 1
ATOM 752 O O . PRO A 1 96 ? -3.652 3.834 33.335 1.00 84.69 96 PRO A O 1
ATOM 755 N N . GLY A 1 97 ? -5.412 3.524 31.978 1.00 83.81 97 GLY A N 1
ATOM 756 C CA . GLY A 1 97 ? -5.407 4.874 31.396 1.00 83.81 97 GLY A CA 1
ATOM 757 C C . GLY A 1 97 ? -4.416 5.097 30.241 1.00 83.81 97 GLY A C 1
ATOM 758 O O . GLY A 1 97 ? -4.511 6.115 29.558 1.00 83.81 97 GLY A O 1
ATOM 759 N N . SER A 1 98 ? -3.505 4.157 29.959 1.00 88.00 98 SER A N 1
ATOM 760 C CA . SER A 1 98 ? -2.649 4.221 28.763 1.00 88.00 98 SER A CA 1
ATOM 761 C C . SER A 1 98 ? -3.463 4.143 27.464 1.00 88.00 98 SER A C 1
ATOM 763 O O . SER A 1 98 ? -4.485 3.459 27.395 1.00 88.00 98 SER A O 1
ATOM 765 N N . ARG A 1 99 ? -2.953 4.750 26.381 1.00 88.38 99 ARG A N 1
ATOM 766 C CA . ARG A 1 99 ? -3.439 4.455 25.020 1.00 88.38 99 ARG A CA 1
ATOM 767 C C . ARG A 1 99 ? -3.215 2.963 24.694 1.00 88.38 99 ARG A C 1
ATOM 769 O O . ARG A 1 99 ? -2.194 2.413 25.110 1.00 88.38 99 ARG A O 1
ATOM 776 N N . PRO A 1 100 ? -4.123 2.300 23.955 1.00 92.06 100 PRO A N 1
ATOM 777 C CA . PRO A 1 100 ? -3.993 0.879 23.648 1.00 92.06 100 PRO A CA 1
ATOM 778 C C . PRO A 1 100 ? -2.907 0.627 22.591 1.00 92.06 100 PRO A C 1
ATOM 780 O O . PRO A 1 100 ? -2.979 1.147 21.472 1.00 92.06 100 PRO A O 1
ATOM 783 N N . HIS A 1 101 ? -1.933 -0.211 22.950 1.00 95.50 101 HIS A N 1
ATOM 784 C CA . HIS A 1 101 ? -0.941 -0.772 22.032 1.00 95.50 101 HIS A CA 1
ATOM 785 C C . HIS A 1 101 ? -1.289 -2.229 21.696 1.00 95.50 101 HIS A C 1
ATOM 787 O O . HIS A 1 101 ? -1.934 -2.922 22.485 1.00 95.50 101 HIS A O 1
ATOM 793 N N . TYR A 1 102 ? -0.817 -2.704 20.550 1.00 96.56 102 TYR A N 1
ATOM 794 C CA . TYR A 1 102 ? -1.002 -4.066 20.057 1.00 96.56 102 TYR A CA 1
ATOM 795 C C . TYR A 1 102 ? 0.323 -4.605 19.520 1.00 96.56 102 TYR A C 1
ATOM 797 O O . TYR A 1 102 ? 1.131 -3.840 18.994 1.00 96.56 102 TYR A O 1
ATOM 805 N N . ALA A 1 103 ? 0.531 -5.917 19.618 1.00 95.75 103 ALA A N 1
ATOM 806 C CA . ALA A 1 103 ? 1.570 -6.580 18.843 1.00 95.75 103 ALA A CA 1
ATOM 807 C C . ALA A 1 103 ? 1.189 -6.502 17.357 1.00 95.75 103 ALA A C 1
ATOM 809 O O . ALA A 1 103 ? 0.022 -6.714 17.007 1.00 95.75 103 ALA A O 1
ATOM 810 N N . VAL A 1 104 ? 2.153 -6.178 16.497 1.00 96.00 104 VAL A N 1
ATOM 811 C CA . VAL A 1 104 ? 1.933 -5.999 15.056 1.00 96.00 104 VAL A CA 1
ATOM 812 C C . VAL A 1 104 ? 2.859 -6.885 14.234 1.00 96.00 104 VAL A C 1
ATOM 814 O O . VAL A 1 104 ? 4.034 -7.029 14.559 1.00 96.00 104 VAL A O 1
ATOM 817 N N . THR A 1 105 ? 2.345 -7.438 13.144 1.00 95.69 105 THR A N 1
ATOM 818 C CA . THR A 1 105 ? 3.135 -8.150 12.131 1.00 95.69 105 THR A CA 1
ATOM 819 C C . THR A 1 105 ? 3.270 -7.232 10.915 1.00 95.69 105 THR A C 1
ATOM 821 O O . THR A 1 105 ? 2.241 -6.750 10.429 1.00 95.69 105 THR A O 1
ATOM 824 N N . PRO A 1 106 ? 4.487 -6.918 10.438 1.00 96.25 106 PRO A N 1
ATOM 825 C CA . PRO A 1 106 ? 4.664 -6.180 9.192 1.00 96.25 106 PRO A CA 1
ATOM 826 C C . PRO A 1 106 ? 4.399 -7.081 7.977 1.00 96.25 106 PRO A C 1
ATOM 828 O O . PRO A 1 106 ? 4.860 -8.219 7.933 1.00 96.25 106 PRO A O 1
ATOM 831 N N . PHE A 1 107 ? 3.698 -6.550 6.979 1.00 96.12 107 PHE A N 1
ATOM 832 C CA . PHE A 1 107 ? 3.401 -7.203 5.703 1.00 96.12 107 PHE A CA 1
ATOM 833 C C . PHE A 1 107 ? 3.792 -6.301 4.527 1.00 96.12 107 PHE A C 1
ATOM 835 O O . PHE A 1 107 ? 3.579 -5.089 4.578 1.00 96.12 107 PHE A O 1
ATOM 842 N N . THR A 1 108 ? 4.342 -6.894 3.468 1.00 95.56 108 THR A N 1
ATOM 843 C CA . THR A 1 108 ? 4.724 -6.220 2.212 1.00 95.56 108 THR A CA 1
ATOM 844 C C . THR A 1 108 ? 4.700 -7.224 1.046 1.00 95.56 108 THR A C 1
ATOM 846 O O . THR A 1 108 ? 4.509 -8.421 1.272 1.00 95.56 108 THR A O 1
ATOM 849 N N . ALA A 1 109 ? 4.885 -6.765 -0.194 1.00 92.25 109 ALA A N 1
ATOM 850 C CA . ALA A 1 109 ? 5.139 -7.644 -1.337 1.00 92.25 109 ALA A CA 1
ATOM 851 C C . ALA A 1 109 ? 6.558 -8.233 -1.235 1.00 92.25 109 ALA A C 1
ATOM 853 O O . ALA A 1 109 ? 7.455 -7.565 -0.715 1.00 92.25 109 ALA A O 1
ATOM 854 N N . LYS A 1 110 ? 6.811 -9.455 -1.725 1.00 86.69 110 LYS A N 1
ATOM 855 C CA . LYS A 1 110 ? 8.190 -9.996 -1.728 1.00 86.69 110 LYS A CA 1
ATOM 856 C C . LYS A 1 110 ? 9.060 -9.260 -2.730 1.00 86.69 110 LYS A C 1
ATOM 858 O O . LYS A 1 110 ? 10.216 -8.969 -2.432 1.00 86.69 110 LYS A O 1
ATOM 863 N N . HIS A 1 111 ? 8.490 -8.954 -3.887 1.00 76.75 111 HIS A N 1
ATOM 864 C CA . HIS A 1 111 ? 9.176 -8.331 -5.005 1.00 76.75 111 HIS A CA 1
ATOM 865 C C . HIS A 1 111 ? 8.784 -6.851 -5.069 1.00 76.75 111 HIS A C 1
ATOM 867 O O . HIS A 1 111 ? 7.904 -6.457 -5.822 1.00 76.75 111 HIS A O 1
ATOM 873 N N . ASN A 1 112 ? 9.428 -5.997 -4.266 1.00 69.94 112 ASN A N 1
ATOM 874 C CA . ASN A 1 112 ? 9.254 -4.540 -4.406 1.00 69.94 112 ASN A CA 1
ATOM 875 C C . ASN A 1 112 ? 10.053 -3.976 -5.604 1.00 69.94 112 ASN A C 1
ATOM 877 O O . ASN A 1 112 ? 9.764 -2.885 -6.092 1.00 69.94 112 ASN A O 1
ATOM 881 N N . LEU A 1 113 ? 11.016 -4.745 -6.126 1.00 61.81 113 LEU A N 1
ATOM 882 C CA . LEU A 1 113 ? 11.637 -4.536 -7.434 1.00 61.81 113 LEU A CA 1
ATOM 883 C C . LEU A 1 113 ? 11.347 -5.715 -8.365 1.00 61.81 113 LEU A C 1
ATOM 885 O O . LEU A 1 113 ? 11.378 -6.868 -7.933 1.00 61.81 113 LEU A O 1
ATOM 889 N N . ARG A 1 114 ? 11.191 -5.444 -9.666 1.00 60.56 114 ARG A N 1
ATOM 890 C CA . ARG A 1 114 ? 11.461 -6.455 -10.688 1.00 60.56 114 ARG A CA 1
ATOM 891 C C . ARG A 1 114 ? 12.956 -6.492 -10.967 1.00 60.56 114 ARG A C 1
ATOM 893 O O . ARG A 1 114 ? 13.553 -5.518 -11.422 1.00 60.56 114 ARG A O 1
ATOM 900 N N . ARG A 1 115 ? 13.526 -7.685 -10.806 1.00 55.12 115 ARG A N 1
ATOM 901 C CA . ARG A 1 115 ? 14.659 -8.117 -11.623 1.00 55.12 115 ARG A CA 1
ATOM 902 C C . ARG A 1 115 ? 14.178 -8.097 -13.080 1.00 55.12 115 ARG A C 1
ATOM 904 O O . ARG A 1 115 ? 13.419 -8.980 -13.472 1.00 55.12 115 ARG A O 1
ATOM 911 N N . ILE A 1 116 ? 14.586 -7.098 -13.860 1.00 47.34 116 ILE A N 1
ATOM 912 C CA . ILE A 1 116 ? 14.473 -7.181 -15.321 1.00 47.34 116 ILE A CA 1
ATOM 913 C C . ILE A 1 116 ? 15.406 -8.315 -15.761 1.00 47.34 116 ILE A C 1
ATOM 915 O O . ILE A 1 116 ? 16.548 -8.377 -15.298 1.00 47.34 116 ILE A O 1
ATOM 919 N N . GLU A 1 117 ? 14.932 -9.232 -16.605 1.00 43.97 117 GLU A N 1
ATOM 920 C CA . GLU A 1 117 ? 15.842 -10.167 -17.269 1.00 43.97 117 GLU A CA 1
ATOM 921 C C . GLU A 1 117 ? 16.789 -9.363 -18.152 1.00 43.97 117 GLU A C 1
ATOM 923 O O . GLU A 1 117 ? 16.349 -8.589 -19.002 1.00 43.97 117 GLU A O 1
ATOM 928 N N . ASN A 1 118 ? 18.096 -9.526 -17.948 1.00 41.03 118 ASN A N 1
ATOM 929 C CA . ASN A 1 118 ? 19.048 -8.987 -18.904 1.00 41.03 118 ASN A CA 1
ATOM 930 C C . ASN A 1 118 ? 18.845 -9.708 -20.249 1.00 41.03 118 ASN A C 1
ATOM 932 O O . ASN A 1 118 ? 18.401 -10.857 -20.261 1.00 41.03 118 ASN A O 1
ATOM 936 N N . VAL A 1 119 ? 19.158 -9.052 -21.370 1.00 42.72 119 VAL A N 1
ATOM 937 C CA . VAL A 1 119 ? 18.745 -9.499 -22.722 1.00 42.72 119 VAL A CA 1
ATOM 938 C C . VAL A 1 119 ? 19.209 -10.930 -23.056 1.00 42.72 119 VAL A C 1
ATOM 940 O O . VAL A 1 119 ? 18.560 -11.633 -23.824 1.00 42.72 119 VAL A O 1
ATOM 943 N N . ASP A 1 120 ? 20.278 -11.397 -22.411 1.00 45.06 120 ASP A N 1
ATOM 944 C CA . ASP A 1 120 ? 20.846 -12.745 -22.536 1.00 45.06 120 ASP A CA 1
ATOM 945 C C . ASP A 1 120 ? 20.148 -13.821 -21.663 1.00 45.06 120 ASP A C 1
ATOM 947 O O . ASP A 1 120 ? 20.716 -14.889 -21.418 1.00 45.06 120 ASP A O 1
ATOM 951 N N . HIS A 1 121 ? 18.963 -13.532 -21.104 1.00 46.50 121 HIS A N 1
ATOM 952 C CA . HIS A 1 121 ? 18.248 -14.319 -20.074 1.00 46.50 121 HIS A CA 1
ATOM 953 C C . HIS A 1 121 ? 19.074 -14.642 -18.814 1.00 46.50 121 HIS A C 1
ATOM 955 O O . HIS A 1 121 ? 18.698 -15.480 -17.989 1.00 46.50 121 HIS A O 1
ATOM 961 N N . HIS A 1 122 ? 20.208 -13.962 -18.635 1.00 44.19 122 HIS A N 1
ATOM 962 C CA . HIS A 1 122 ? 21.039 -14.105 -17.454 1.00 44.19 122 HIS A CA 1
ATOM 963 C C . HIS A 1 122 ? 20.442 -13.292 -16.304 1.00 44.19 122 HIS A C 1
ATOM 965 O O . HIS A 1 122 ? 20.439 -12.059 -16.281 1.00 44.19 122 HIS A O 1
ATOM 971 N N . PHE A 1 123 ? 19.952 -14.046 -15.328 1.00 50.72 123 PHE A N 1
ATOM 972 C CA . PHE A 1 123 ? 20.023 -13.699 -13.904 1.00 50.72 123 PHE A CA 1
ATOM 973 C C . PHE A 1 123 ? 21.570 -13.357 -13.375 1.00 50.72 123 PHE A C 1
ATOM 975 O O . PHE A 1 123 ? 22.085 -14.285 -14.087 1.00 50.72 123 PHE A O 1
ATOM 982 N N . TYR A 1 124 ? 22.435 -11.847 -11.836 1.00 49.78 124 TYR A N 1
ATOM 983 C CA . TYR A 1 124 ? 21.787 -10.978 -10.769 1.00 49.78 124 TYR A CA 1
ATOM 984 C C . TYR A 1 124 ? 22.331 -11.046 -9.331 1.00 49.78 124 TYR A C 1
ATOM 986 O O . TYR A 1 124 ? 22.136 -10.045 -8.649 1.00 49.78 124 TYR A O 1
ATOM 994 N N . PRO A 1 125 ? 22.709 -12.233 -8.798 1.00 51.84 125 PRO A N 1
ATOM 995 C CA . PRO A 1 125 ? 22.028 -12.837 -7.639 1.00 51.84 125 PRO A CA 1
ATOM 996 C C . PRO A 1 125 ? 21.794 -11.819 -6.517 1.00 51.84 125 PRO A C 1
ATOM 998 O O . PRO A 1 125 ? 22.741 -11.193 -6.061 1.00 51.84 125 PRO A O 1
ATOM 1001 N N . ALA A 1 126 ? 20.519 -11.626 -6.156 1.00 60.66 126 ALA A N 1
ATOM 1002 C CA . ALA A 1 126 ? 20.020 -10.406 -5.524 1.00 60.66 126 ALA A CA 1
ATOM 1003 C C . ALA A 1 126 ? 19.189 -10.707 -4.272 1.00 60.66 126 ALA A C 1
ATOM 1005 O O . ALA A 1 126 ? 17.966 -10.531 -4.255 1.00 60.66 126 ALA A O 1
ATOM 1006 N N . ASP A 1 127 ? 19.861 -11.173 -3.228 1.00 68.06 127 ASP A N 1
ATOM 1007 C CA . ASP A 1 127 ? 19.233 -11.369 -1.926 1.00 68.06 127 ASP A CA 1
ATOM 1008 C C . ASP A 1 127 ? 18.915 -10.006 -1.287 1.00 68.06 127 ASP A C 1
ATOM 1010 O O . ASP A 1 127 ? 19.686 -9.042 -1.399 1.00 68.06 127 ASP A O 1
ATOM 1014 N N . ALA A 1 128 ? 17.759 -9.912 -0.625 1.00 71.81 128 ALA A N 1
ATOM 1015 C CA . ALA A 1 128 ? 17.405 -8.742 0.167 1.00 71.81 128 ALA A CA 1
ATOM 1016 C C . ALA A 1 128 ? 18.201 -8.767 1.483 1.00 71.81 128 ALA A C 1
ATOM 1018 O O . ALA A 1 128 ? 18.044 -9.676 2.295 1.00 71.81 128 ALA A O 1
ATOM 1019 N N . ILE A 1 129 ? 19.066 -7.773 1.685 1.00 77.94 129 ILE A N 1
ATOM 1020 C CA . ILE A 1 129 ? 20.002 -7.715 2.824 1.00 77.94 129 ILE A CA 1
ATOM 1021 C C . ILE A 1 129 ? 19.546 -6.782 3.949 1.00 77.94 129 ILE A C 1
ATOM 1023 O O . ILE A 1 129 ? 20.045 -6.865 5.067 1.00 77.94 129 ILE A O 1
ATOM 1027 N N . GLU A 1 130 ? 18.625 -5.865 3.657 1.00 82.06 130 GLU A N 1
ATOM 1028 C CA . GLU A 1 130 ? 18.162 -4.837 4.587 1.00 82.06 130 GLU A CA 1
ATOM 1029 C C . GLU A 1 130 ? 16.766 -4.374 4.156 1.00 82.06 130 GLU A C 1
ATOM 1031 O O . GLU A 1 130 ? 16.509 -4.185 2.966 1.00 82.06 130 GLU A O 1
ATOM 1036 N N . SER A 1 131 ? 15.861 -4.170 5.107 1.00 83.12 131 SER A N 1
ATOM 1037 C CA . SER A 1 131 ? 14.490 -3.729 4.834 1.00 83.12 131 SER A CA 1
ATOM 1038 C C . SER A 1 131 ? 14.050 -2.738 5.899 1.00 83.12 131 SER A C 1
ATOM 1040 O O . SER A 1 131 ? 13.811 -3.111 7.045 1.00 83.12 131 SER A O 1
ATOM 1042 N N . THR A 1 132 ? 13.954 -1.469 5.525 1.00 85.69 132 THR A N 1
ATOM 1043 C CA . THR A 1 132 ? 13.905 -0.346 6.461 1.00 85.69 132 THR A CA 1
ATOM 1044 C C . THR A 1 132 ? 12.659 0.498 6.222 1.00 85.69 132 THR A C 1
ATOM 1046 O O . THR A 1 132 ? 12.390 0.932 5.102 1.00 85.69 132 THR A O 1
ATOM 1049 N N . VAL A 1 133 ? 11.875 0.716 7.278 1.00 87.12 133 VAL A N 1
ATOM 1050 C CA . VAL A 1 133 ? 10.643 1.512 7.240 1.00 87.12 133 VAL A CA 1
ATOM 1051 C C . VAL A 1 133 ? 10.904 2.951 7.679 1.00 87.12 133 VAL A C 1
ATOM 1053 O O . VAL A 1 133 ? 11.592 3.187 8.673 1.00 87.12 133 VAL A O 1
ATOM 1056 N N . TYR A 1 134 ? 10.309 3.906 6.964 1.00 84.50 134 TYR A N 1
ATOM 1057 C CA . TYR A 1 134 ? 10.299 5.318 7.351 1.00 84.50 134 TYR A CA 1
ATOM 1058 C C . TYR A 1 134 ? 9.172 5.608 8.340 1.00 84.50 134 TYR A C 1
ATOM 1060 O O . TYR A 1 134 ? 7.991 5.510 7.989 1.00 84.50 134 TYR A O 1
ATOM 1068 N N . LEU A 1 135 ? 9.516 6.007 9.566 1.00 80.88 135 LEU A N 1
ATOM 1069 C CA . LEU A 1 135 ? 8.528 6.411 10.563 1.00 80.88 135 LEU A CA 1
ATOM 1070 C C . LEU A 1 135 ? 8.108 7.877 10.374 1.00 80.88 135 LEU A C 1
ATOM 1072 O O . LEU A 1 135 ? 8.911 8.787 10.158 1.00 80.88 135 LEU A O 1
ATOM 1076 N N . LYS A 1 136 ? 6.793 8.107 10.434 1.00 69.38 136 LYS A N 1
ATOM 1077 C CA . LYS A 1 136 ? 6.180 9.424 10.228 1.00 69.38 136 LYS A CA 1
ATOM 1078 C C . LYS A 1 136 ? 6.258 10.279 11.489 1.00 69.38 136 LYS A C 1
ATOM 1080 O O . LYS A 1 136 ? 5.576 9.993 12.470 1.00 69.38 136 LYS A O 1
ATOM 1085 N N . GLY A 1 137 ? 7.011 11.372 11.408 1.00 70.12 137 GLY A N 1
ATOM 1086 C CA . GLY A 1 137 ? 7.067 12.430 12.422 1.00 70.12 137 GLY A CA 1
ATOM 1087 C C . GLY A 1 137 ? 8.488 12.900 12.720 1.00 70.12 137 GLY A C 1
ATOM 1088 O O . GLY A 1 137 ? 8.714 14.098 12.836 1.00 70.12 137 GLY A O 1
ATOM 1089 N N . ASP A 1 138 ? 9.437 11.966 12.775 1.00 72.25 138 ASP A N 1
ATOM 1090 C CA . ASP A 1 138 ? 10.862 12.213 13.039 1.00 72.25 138 ASP A CA 1
ATOM 1091 C C . ASP A 1 138 ? 11.786 11.784 11.883 1.00 72.25 138 ASP A C 1
ATOM 1093 O O . ASP A 1 138 ? 12.985 12.046 11.938 1.00 72.25 138 ASP A O 1
ATOM 1097 N N . LEU A 1 139 ? 11.229 11.158 10.834 1.00 69.94 139 LEU A N 1
ATOM 1098 C CA . LEU A 1 139 ? 11.960 10.539 9.719 1.00 69.94 139 LEU A CA 1
ATOM 1099 C C . LEU A 1 139 ? 12.949 9.451 10.174 1.00 69.94 139 LEU A C 1
ATOM 1101 O O . LEU A 1 139 ? 13.897 9.138 9.453 1.00 69.94 139 LEU A O 1
ATOM 1105 N N . SER A 1 140 ? 12.724 8.847 11.346 1.00 81.81 140 SER A N 1
ATOM 1106 C CA . SER A 1 140 ? 13.557 7.747 11.817 1.00 81.81 140 SER A CA 1
ATOM 1107 C C . SER A 1 140 ? 13.403 6.518 10.915 1.00 81.81 140 SER A C 1
ATOM 1109 O O . SER A 1 140 ? 12.300 6.081 10.572 1.00 81.81 140 SER A O 1
ATOM 1111 N N . GLU A 1 141 ? 14.545 5.967 10.510 1.00 88.12 141 GLU A N 1
ATOM 1112 C CA . GLU A 1 141 ? 14.635 4.707 9.782 1.00 88.12 141 GLU A CA 1
ATOM 1113 C C . GLU A 1 141 ? 14.655 3.548 10.789 1.00 88.12 141 GLU A C 1
ATOM 1115 O O . GLU A 1 141 ? 15.546 3.464 11.638 1.00 88.12 141 GLU A O 1
ATOM 1120 N N . LYS A 1 142 ? 13.672 2.641 10.706 1.00 90.62 142 LYS A N 1
ATOM 1121 C CA . LYS A 1 142 ? 13.633 1.415 11.517 1.00 90.62 142 LYS A CA 1
ATOM 1122 C C . LYS A 1 142 ? 13.859 0.180 10.649 1.00 90.62 142 LYS A C 1
ATOM 1124 O O . LYS A 1 142 ? 13.087 -0.087 9.732 1.00 90.62 142 LYS A O 1
ATOM 1129 N N . LEU A 1 143 ? 14.854 -0.630 11.010 1.00 92.38 143 LEU A N 1
ATOM 1130 C CA . LEU A 1 143 ? 15.035 -1.962 10.436 1.00 92.38 143 LEU A CA 1
ATOM 1131 C C . LEU A 1 143 ? 13.842 -2.869 10.792 1.00 92.38 143 LEU A C 1
ATOM 1133 O O . LEU A 1 143 ? 13.470 -3.017 11.962 1.00 92.38 143 LEU A O 1
ATOM 1137 N N . LEU A 1 144 ? 13.271 -3.489 9.766 1.00 92.12 144 LEU A N 1
ATOM 1138 C CA . LEU A 1 144 ? 12.378 -4.640 9.836 1.00 92.12 144 LEU A CA 1
ATOM 1139 C C . LEU A 1 144 ? 13.139 -5.874 9.330 1.00 92.12 144 LEU A C 1
ATOM 1141 O O . LEU A 1 144 ? 14.099 -5.746 8.573 1.00 92.12 144 LEU A O 1
ATOM 1145 N N . LEU A 1 145 ? 12.702 -7.064 9.739 1.00 89.19 145 LEU A N 1
ATOM 1146 C CA . LEU A 1 145 ? 13.290 -8.337 9.317 1.00 89.19 145 LEU A CA 1
ATOM 1147 C C . LEU A 1 145 ? 12.206 -9.209 8.688 1.00 89.19 145 LEU A C 1
ATOM 1149 O O . LEU A 1 145 ? 11.193 -9.481 9.338 1.00 89.19 145 LEU A O 1
ATOM 1153 N N . PHE A 1 146 ? 12.443 -9.655 7.458 1.00 89.62 146 PHE A N 1
ATOM 1154 C CA . PHE A 1 146 ? 11.561 -10.516 6.674 1.00 89.62 146 PHE A CA 1
ATOM 1155 C C . PHE A 1 146 ? 12.345 -11.757 6.227 1.00 89.62 146 PHE A C 1
ATOM 1157 O O . PHE A 1 146 ? 13.358 -11.625 5.547 1.00 89.62 146 PHE A O 1
ATOM 1164 N N . A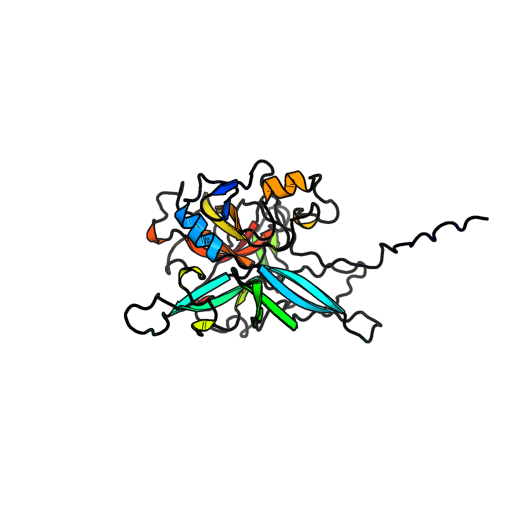SP A 1 147 ? 11.880 -12.949 6.601 1.00 85.81 147 ASP A N 1
ATOM 1165 C CA . ASP A 1 147 ? 12.607 -14.209 6.370 1.00 85.81 147 ASP A CA 1
ATOM 1166 C C . ASP A 1 147 ? 12.513 -14.714 4.908 1.00 85.81 147 ASP A C 1
ATOM 1168 O O . ASP A 1 147 ? 13.235 -15.640 4.533 1.00 85.81 147 ASP A O 1
ATOM 1172 N N . ASP A 1 148 ? 11.609 -14.151 4.091 1.00 84.88 148 ASP A N 1
ATOM 1173 C CA . ASP A 1 148 ? 11.297 -14.610 2.727 1.00 84.88 148 ASP A CA 1
ATOM 1174 C C . ASP A 1 148 ? 11.163 -13.484 1.672 1.00 84.88 148 ASP A C 1
ATOM 1176 O O . ASP A 1 148 ? 10.583 -13.688 0.599 1.00 84.88 148 ASP A O 1
ATOM 1180 N N . LEU A 1 149 ? 11.712 -12.295 1.947 1.00 83.88 149 LEU A N 1
ATOM 1181 C CA . LEU A 1 149 ? 11.694 -11.158 1.017 1.00 83.88 149 LEU A CA 1
ATOM 1182 C C . LEU A 1 149 ? 12.569 -11.434 -0.220 1.00 83.88 149 LEU A C 1
ATOM 1184 O O . LEU A 1 149 ? 13.693 -11.914 -0.098 1.00 83.88 149 LEU A O 1
ATOM 1188 N N . ASN A 1 150 ? 12.054 -11.125 -1.413 1.00 70.94 150 ASN A N 1
ATOM 1189 C CA . ASN A 1 150 ? 12.657 -11.443 -2.717 1.00 70.94 150 ASN A CA 1
ATOM 1190 C C . ASN A 1 150 ? 13.010 -12.934 -2.957 1.00 70.94 150 ASN A C 1
ATOM 1192 O O . ASN A 1 150 ? 13.744 -13.251 -3.897 1.00 70.94 150 ASN A O 1
ATOM 1196 N N . VAL A 1 151 ? 12.495 -13.867 -2.143 1.00 72.25 151 VAL A N 1
ATOM 1197 C CA . VAL A 1 151 ? 12.717 -15.308 -2.340 1.00 72.25 151 VAL A CA 1
ATOM 1198 C C . VAL A 1 151 ? 11.855 -15.809 -3.501 1.00 72.25 151 VAL A C 1
ATOM 1200 O O . VAL A 1 151 ? 10.670 -16.102 -3.346 1.00 72.25 151 VAL A O 1
ATOM 1203 N N . SER A 1 152 ? 12.476 -15.934 -4.674 1.00 62.50 152 SER A N 1
ATOM 1204 C CA . SER A 1 152 ? 11.885 -16.571 -5.852 1.00 62.50 152 SER A CA 1
ATOM 1205 C C . SER A 1 152 ? 12.091 -18.089 -5.801 1.00 62.50 152 SER A C 1
ATOM 1207 O O . SER A 1 152 ? 13.216 -18.588 -5.888 1.00 62.50 152 SER A O 1
ATOM 1209 N N . VAL A 1 153 ? 10.990 -18.834 -5.691 1.00 64.50 153 VAL A N 1
ATOM 1210 C CA . VAL A 1 153 ? 10.963 -20.292 -5.865 1.00 64.50 153 VAL A CA 1
ATOM 1211 C C . VAL A 1 153 ? 10.774 -20.601 -7.353 1.00 64.50 153 VAL A C 1
ATOM 1213 O O . VAL A 1 153 ? 9.965 -19.973 -8.039 1.00 64.50 153 VAL A O 1
ATOM 1216 N N . LYS A 1 154 ? 11.531 -21.564 -7.891 1.00 63.94 154 LYS A N 1
ATOM 1217 C CA . LYS A 1 154 ? 11.384 -21.967 -9.297 1.00 63.94 154 LYS A CA 1
ATOM 1218 C C . LYS A 1 154 ? 10.033 -22.653 -9.507 1.00 63.94 154 LYS A C 1
ATOM 1220 O O . LYS A 1 154 ? 9.730 -23.618 -8.816 1.00 63.94 154 LYS A O 1
ATOM 1225 N N . ASN A 1 155 ? 9.298 -22.210 -10.527 1.00 66.75 155 ASN A N 1
ATOM 1226 C CA . ASN A 1 155 ? 7.979 -22.712 -10.942 1.00 66.75 155 ASN A CA 1
ATOM 1227 C C . ASN A 1 155 ? 6.792 -22.346 -10.027 1.00 66.75 155 ASN A C 1
ATOM 1229 O O . ASN A 1 155 ? 5.704 -22.875 -10.230 1.00 66.75 155 ASN A O 1
ATOM 1233 N N . ASP A 1 156 ? 6.943 -21.385 -9.110 1.00 78.44 156 ASP A N 1
ATOM 1234 C CA . ASP A 1 156 ? 5.848 -20.882 -8.254 1.00 78.44 156 ASP A CA 1
ATOM 1235 C C . ASP A 1 156 ? 4.761 -20.080 -9.016 1.00 78.44 156 ASP A C 1
ATOM 1237 O O . ASP A 1 156 ? 3.820 -19.559 -8.419 1.00 78.44 156 ASP A O 1
ATOM 1241 N N . ALA A 1 157 ? 4.875 -19.956 -10.343 1.00 84.75 157 ALA A N 1
ATOM 1242 C CA . ALA A 1 157 ? 3.996 -19.153 -11.187 1.00 84.75 157 ALA A CA 1
ATOM 1243 C C . ALA A 1 157 ? 2.521 -19.588 -11.080 1.00 84.75 157 ALA A C 1
ATOM 1245 O O . ALA A 1 157 ? 2.151 -20.724 -11.378 1.00 84.75 157 ALA A O 1
ATOM 1246 N N . MET A 1 158 ? 1.653 -18.653 -10.690 1.00 86.00 158 MET A N 1
ATOM 1247 C CA . MET A 1 158 ? 0.266 -18.936 -10.332 1.00 86.00 158 MET A CA 1
ATOM 1248 C C . MET A 1 158 ? -0.711 -18.384 -1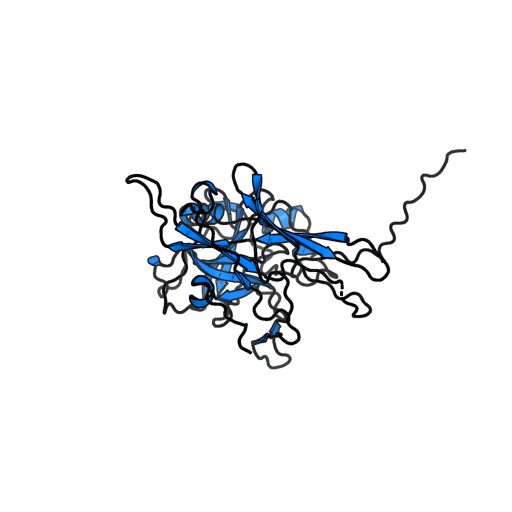1.377 1.00 86.00 158 MET A C 1
ATOM 1250 O O . MET A 1 158 ? -0.790 -17.173 -11.581 1.00 86.00 158 MET A O 1
ATOM 1254 N N . VAL A 1 159 ? -1.547 -19.249 -11.962 1.00 88.06 159 VAL A N 1
ATOM 1255 C CA . VAL A 1 159 ? -2.694 -18.819 -12.784 1.00 88.06 159 VAL A CA 1
ATOM 1256 C C . VAL A 1 159 ? -3.676 -18.033 -11.910 1.00 88.06 159 VAL A C 1
ATOM 1258 O O . VAL A 1 159 ? -4.270 -18.568 -10.970 1.00 88.06 159 VAL A O 1
ATOM 1261 N N . LEU A 1 160 ? -3.841 -16.745 -12.194 1.00 83.75 160 LEU A N 1
ATOM 1262 C CA . LEU A 1 160 ? -4.816 -15.864 -11.556 1.00 83.75 160 LEU A CA 1
ATOM 1263 C C . LEU A 1 160 ? -6.224 -16.169 -12.046 1.00 83.75 160 LEU A C 1
ATOM 1265 O O . LEU A 1 160 ? -7.141 -16.325 -11.240 1.00 83.75 160 LEU A O 1
ATOM 1269 N N . ARG A 1 161 ? -6.359 -16.269 -13.370 1.00 82.81 161 ARG A N 1
ATOM 1270 C CA . ARG A 1 161 ? -7.625 -16.403 -14.080 1.00 82.81 161 ARG A CA 1
ATOM 1271 C C . ARG A 1 161 ? -7.398 -17.080 -15.428 1.00 82.81 161 ARG A C 1
ATOM 1273 O O . ARG A 1 161 ? -6.508 -16.679 -16.174 1.00 82.81 161 ARG A O 1
ATOM 1280 N N . GLN A 1 162 ? -8.244 -18.057 -15.740 1.00 84.88 162 GLN A N 1
ATOM 1281 C CA . GLN A 1 162 ? -8.312 -18.644 -17.075 1.00 84.88 162 GLN A CA 1
ATOM 1282 C C . GLN A 1 162 ? -9.073 -17.716 -18.025 1.00 84.88 162 GLN A C 1
ATOM 1284 O O . GLN A 1 162 ? -10.151 -17.216 -17.684 1.00 84.88 162 GLN A O 1
ATOM 1289 N N . CYS A 1 163 ? -8.518 -17.489 -19.214 1.00 80.88 163 CYS A N 1
ATOM 1290 C CA . CYS A 1 163 ? -9.094 -16.619 -20.241 1.00 80.88 163 CYS A CA 1
ATOM 1291 C C . CYS A 1 163 ? -8.990 -17.292 -21.617 1.00 80.88 163 CYS A C 1
ATOM 1293 O O . CYS A 1 163 ? -8.066 -18.047 -21.883 1.00 80.88 163 CYS A O 1
ATOM 1295 N N . ALA A 1 164 ? -9.922 -16.989 -22.526 1.00 81.19 164 ALA A N 1
ATOM 1296 C CA . ALA A 1 164 ? -10.109 -17.739 -23.777 1.00 81.19 164 ALA A CA 1
ATOM 1297 C C . ALA A 1 164 ? -8.960 -17.658 -24.815 1.00 81.19 164 ALA A C 1
ATOM 1299 O O . ALA A 1 164 ? -9.056 -18.300 -25.856 1.00 81.19 164 ALA A O 1
ATOM 1300 N N . LEU A 1 165 ? -7.913 -16.862 -24.564 1.00 85.44 165 LEU A N 1
ATOM 1301 C CA . LEU A 1 165 ? -6.772 -16.664 -25.474 1.00 85.44 165 LEU A CA 1
ATOM 1302 C C . LEU A 1 165 ? -5.417 -16.940 -24.806 1.00 85.44 165 LEU A C 1
ATOM 1304 O O . LEU A 1 165 ? -4.526 -17.493 -25.441 1.00 85.44 165 LEU A O 1
ATOM 1308 N N . THR A 1 166 ? -5.249 -16.541 -23.545 1.00 87.81 166 THR A N 1
ATOM 1309 C CA . THR A 1 166 ? -4.052 -16.791 -22.734 1.00 87.81 166 THR A CA 1
ATOM 1310 C C . THR A 1 166 ? -4.407 -16.629 -21.258 1.00 87.81 166 THR A C 1
ATOM 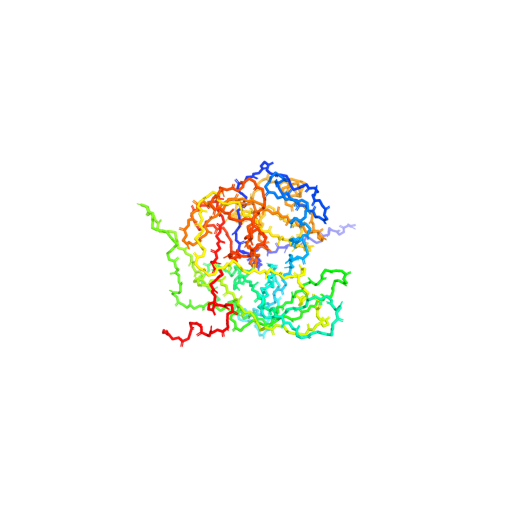1312 O O . THR A 1 166 ? -5.169 -15.725 -20.913 1.00 87.81 166 THR A O 1
ATOM 1315 N N . ASP A 1 167 ? -3.890 -17.497 -20.391 1.00 89.44 167 ASP A N 1
ATOM 1316 C CA . ASP A 1 167 ? -4.134 -17.427 -18.950 1.00 89.44 167 ASP A CA 1
ATOM 1317 C C . ASP A 1 167 ? -3.429 -16.214 -18.327 1.00 89.44 167 ASP A C 1
ATOM 1319 O O . ASP A 1 167 ? -2.292 -15.878 -18.663 1.00 89.44 167 ASP A O 1
ATOM 1323 N N . ALA A 1 168 ? -4.085 -15.564 -17.365 1.00 87.88 168 ALA A N 1
ATOM 1324 C CA . ALA A 1 168 ? -3.455 -14.516 -16.572 1.00 87.88 168 ALA A CA 1
ATOM 1325 C C . ALA A 1 168 ? -2.509 -15.164 -15.554 1.00 87.88 168 ALA A C 1
ATOM 1327 O O . ALA A 1 168 ? -2.966 -15.635 -14.515 1.00 87.88 168 ALA A O 1
ATOM 1328 N N . VAL A 1 169 ? -1.206 -15.215 -15.837 1.00 88.50 169 VAL A N 1
ATOM 1329 C CA . VAL A 1 169 ? -0.212 -15.861 -14.960 1.00 88.50 169 VAL A CA 1
ATOM 1330 C C . VAL A 1 169 ? 0.559 -14.825 -14.142 1.00 88.50 169 VAL A C 1
ATOM 1332 O O . VAL A 1 169 ? 1.145 -13.891 -14.685 1.00 88.50 169 VAL A O 1
ATOM 1335 N N . TRP A 1 170 ? 0.601 -15.018 -12.824 1.00 86.69 170 TRP A N 1
ATOM 1336 C CA . TRP A 1 170 ? 1.434 -14.249 -11.903 1.00 86.69 170 TRP A CA 1
ATOM 1337 C C . TRP A 1 170 ? 2.738 -14.997 -11.623 1.00 86.69 170 TRP A C 1
ATOM 1339 O O . TRP A 1 170 ? 2.748 -15.991 -10.896 1.00 86.69 170 TRP A O 1
ATOM 1349 N N . GLY A 1 171 ? 3.841 -14.529 -12.210 1.00 83.12 171 GLY A N 1
ATOM 1350 C CA . GLY A 1 171 ? 5.138 -15.218 -12.162 1.00 83.12 171 GLY A CA 1
ATOM 1351 C C . GLY A 1 171 ? 5.803 -15.298 -10.781 1.00 83.12 171 GLY A C 1
ATOM 1352 O O . GLY A 1 171 ? 6.715 -16.096 -10.605 1.00 83.12 171 GLY A O 1
ATOM 1353 N N . PHE A 1 172 ? 5.347 -14.509 -9.802 1.00 79.94 172 PHE A N 1
ATOM 1354 C CA . PHE A 1 172 ? 6.000 -14.346 -8.493 1.00 79.94 172 PHE A CA 1
ATOM 1355 C C . PHE A 1 172 ? 5.396 -15.202 -7.361 1.00 79.94 172 PHE A C 1
ATOM 1357 O O . PHE A 1 172 ? 5.719 -14.988 -6.193 1.00 79.94 172 PHE A O 1
ATOM 1364 N N . GLY A 1 173 ? 4.504 -16.148 -7.681 1.00 86.44 173 GLY A N 1
ATOM 1365 C CA . GLY A 1 173 ? 3.872 -17.036 -6.696 1.00 86.44 173 GLY A CA 1
ATOM 1366 C C . GLY A 1 173 ? 3.099 -16.297 -5.611 1.00 86.44 173 GLY A C 1
ATOM 1367 O O . GLY A 1 173 ? 2.395 -15.332 -5.906 1.00 86.44 173 GLY A O 1
ATOM 1368 N N . VAL A 1 174 ? 3.199 -16.746 -4.356 1.00 87.62 174 VAL A N 1
ATOM 1369 C CA . VAL A 1 174 ?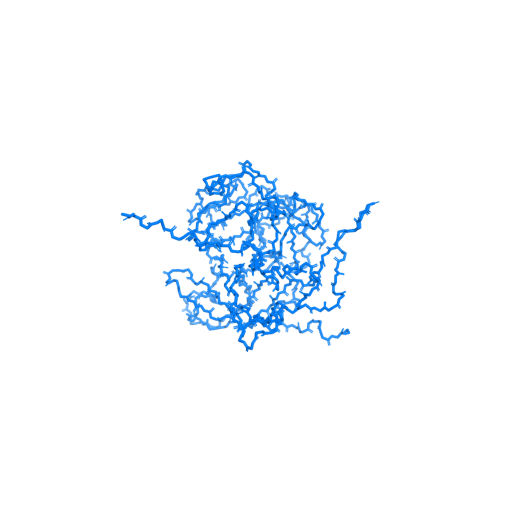 2.602 -16.041 -3.206 1.00 87.62 174 VAL A CA 1
ATOM 1370 C C . VAL A 1 174 ? 3.495 -14.859 -2.815 1.00 87.62 174 VAL A C 1
ATOM 1372 O O . VAL A 1 174 ? 4.323 -14.944 -1.902 1.00 87.62 174 VAL A O 1
ATOM 1375 N N . ASP A 1 175 ? 3.308 -13.753 -3.535 1.00 88.69 175 ASP A N 1
ATOM 1376 C CA . ASP A 1 175 ? 4.116 -12.527 -3.481 1.00 88.69 175 ASP A CA 1
ATOM 1377 C C . ASP A 1 175 ? 3.790 -11.628 -2.273 1.00 88.69 175 ASP A C 1
ATOM 1379 O O . ASP A 1 175 ? 3.628 -10.417 -2.387 1.00 88.69 175 ASP A O 1
ATOM 1383 N N . VAL A 1 176 ? 3.670 -12.225 -1.087 1.00 91.31 176 VAL A N 1
ATOM 1384 C CA . VAL A 1 176 ? 3.540 -11.505 0.185 1.00 91.31 176 VAL A CA 1
ATOM 1385 C C . VAL A 1 176 ? 4.542 -12.057 1.177 1.00 91.31 176 VAL A C 1
ATOM 1387 O O . VAL A 1 176 ? 4.620 -13.269 1.374 1.00 91.31 176 VAL A O 1
ATOM 1390 N N . SER A 1 177 ? 5.278 -11.149 1.812 1.00 91.69 177 SER A N 1
ATOM 1391 C CA . SER A 1 177 ? 6.178 -11.439 2.921 1.00 91.69 177 SER A CA 1
ATOM 1392 C C . SER A 1 177 ? 5.550 -10.978 4.237 1.00 91.69 177 SER A C 1
ATOM 1394 O O . SER A 1 177 ? 4.947 -9.900 4.307 1.00 91.69 177 SER A O 1
ATOM 1396 N N . ALA A 1 178 ? 5.703 -11.794 5.279 1.00 93.31 178 ALA A N 1
ATOM 1397 C CA . ALA A 1 178 ? 5.315 -11.478 6.650 1.00 93.31 178 ALA A CA 1
ATOM 1398 C C . ALA A 1 178 ? 6.583 -11.427 7.512 1.00 93.31 178 ALA A C 1
ATOM 1400 O O . ALA A 1 178 ? 7.288 -12.425 7.655 1.00 93.31 178 ALA A O 1
ATOM 1401 N N . GLY A 1 179 ? 6.897 -10.253 8.055 1.00 92.44 179 GLY A N 1
ATOM 1402 C CA . GLY A 1 179 ? 8.116 -10.048 8.832 1.00 92.44 179 GLY A CA 1
ATOM 1403 C C . GLY A 1 179 ? 7.940 -10.348 10.317 1.00 92.44 179 GLY A C 1
ATOM 1404 O O . GLY A 1 179 ? 6.839 -10.593 10.814 1.00 92.44 179 GLY A O 1
ATOM 1405 N N . ASN A 1 180 ? 9.052 -10.299 11.045 1.00 92.25 180 ASN A N 1
ATOM 1406 C CA . ASN A 1 180 ? 9.102 -10.657 12.457 1.00 92.25 180 ASN A CA 1
ATOM 1407 C C . ASN A 1 180 ? 8.165 -9.767 13.316 1.00 92.25 180 ASN A C 1
ATOM 1409 O O . ASN A 1 180 ? 8.243 -8.536 13.223 1.00 92.25 180 ASN A O 1
ATOM 1413 N N . PRO A 1 181 ? 7.283 -10.350 14.160 1.00 93.62 181 PRO A N 1
ATOM 1414 C CA . PRO A 1 181 ? 6.317 -9.586 14.948 1.00 93.62 181 PRO A CA 1
ATOM 1415 C C . PRO A 1 181 ? 6.957 -8.596 15.926 1.00 93.62 181 PRO A C 1
ATOM 1417 O O . PRO A 1 181 ? 7.843 -8.935 16.711 1.00 93.62 181 PRO A O 1
ATOM 1420 N N . VAL A 1 182 ? 6.435 -7.371 15.940 1.00 94.12 182 VAL A N 1
ATOM 1421 C CA . VAL A 1 182 ? 6.895 -6.273 16.792 1.00 94.12 182 VAL A CA 1
ATOM 1422 C C . VAL A 1 182 ? 5.934 -6.068 17.963 1.00 94.12 182 VAL A C 1
ATOM 1424 O O . VAL A 1 182 ? 4.737 -5.844 17.781 1.00 94.12 182 VAL A O 1
ATOM 1427 N N . SER A 1 183 ? 6.470 -6.110 19.184 1.00 95.12 183 SER A N 1
ATOM 1428 C CA . SER A 1 183 ? 5.713 -5.980 20.440 1.00 95.12 183 SER A CA 1
ATOM 1429 C C . SER A 1 183 ? 6.226 -4.878 21.379 1.00 95.12 183 SER A C 1
ATOM 1431 O O . SER A 1 183 ? 5.619 -4.629 22.421 1.00 95.12 183 SER A O 1
ATOM 1433 N N . ASN A 1 184 ? 7.312 -4.182 21.027 1.00 93.31 184 ASN A N 1
ATOM 1434 C CA . ASN A 1 184 ? 7.842 -3.086 21.835 1.00 93.31 184 ASN A CA 1
ATOM 1435 C C . ASN A 1 184 ? 6.961 -1.827 21.706 1.00 93.31 184 ASN A C 1
ATOM 1437 O O . ASN A 1 184 ? 6.604 -1.375 20.615 1.00 93.31 184 ASN A O 1
ATOM 1441 N N . ARG A 1 185 ? 6.604 -1.233 22.849 1.00 90.75 185 ARG A N 1
ATOM 1442 C CA . ARG A 1 185 ? 5.724 -0.057 22.919 1.00 90.75 185 ARG A CA 1
ATOM 1443 C C . ARG A 1 185 ? 6.400 1.238 22.473 1.00 90.75 185 ARG A C 1
ATOM 1445 O O . ARG A 1 185 ? 5.702 2.133 22.001 1.00 90.75 185 ARG A O 1
ATOM 1452 N N . SER A 1 186 ? 7.722 1.328 22.609 1.00 88.94 186 SER A N 1
ATOM 1453 C CA . SER A 1 186 ? 8.500 2.524 22.257 1.00 88.94 186 SER A CA 1
ATOM 1454 C C . SER A 1 186 ? 8.664 2.724 20.747 1.00 88.94 186 SER A C 1
ATOM 1456 O O . SER A 1 186 ? 9.010 3.815 20.319 1.00 88.94 186 SER A O 1
ATOM 1458 N N . ASP A 1 187 ? 8.370 1.703 19.936 1.00 85.62 187 ASP A N 1
ATOM 1459 C CA . ASP A 1 187 ? 8.601 1.700 18.483 1.00 85.62 187 ASP A CA 1
ATOM 1460 C C . ASP A 1 187 ? 7.617 2.562 17.666 1.00 85.62 187 ASP A C 1
ATOM 1462 O O . ASP A 1 187 ? 7.717 2.619 16.443 1.00 85.62 187 ASP A O 1
ATOM 1466 N N . GLY A 1 188 ? 6.591 3.146 18.294 1.00 87.31 188 GLY A N 1
ATOM 1467 C CA . GLY A 1 188 ? 5.545 3.935 17.626 1.00 87.31 188 GLY A CA 1
ATOM 1468 C C . GLY A 1 188 ? 4.543 3.119 16.786 1.00 87.31 188 GLY A C 1
ATOM 1469 O O . GLY A 1 188 ? 3.338 3.375 16.854 1.00 87.31 188 GLY A O 1
ATOM 1470 N N . ILE A 1 189 ? 4.995 2.101 16.050 1.00 92.00 189 ILE A N 1
ATOM 1471 C CA . ILE A 1 189 ? 4.177 1.261 15.152 1.00 92.00 189 ILE A CA 1
ATOM 1472 C C . ILE A 1 189 ? 3.204 0.320 15.881 1.00 92.00 189 ILE A C 1
ATOM 1474 O O . ILE A 1 189 ? 2.187 -0.071 15.315 1.00 92.00 189 ILE A O 1
ATOM 1478 N N . THR A 1 190 ? 3.439 0.025 17.165 1.00 94.62 190 THR A N 1
ATOM 1479 C CA . THR A 1 190 ? 2.517 -0.764 18.009 1.00 94.62 190 THR A CA 1
ATOM 1480 C C . THR A 1 190 ? 1.285 0.020 18.481 1.00 94.62 190 THR A C 1
ATOM 1482 O O . THR A 1 190 ? 0.410 -0.542 19.142 1.00 94.62 190 THR A O 1
ATOM 1485 N N . ASN A 1 191 ? 1.166 1.315 18.163 1.00 94.19 191 ASN A N 1
ATOM 1486 C CA . ASN A 1 191 ? -0.046 2.090 18.441 1.00 94.19 191 ASN A CA 1
ATOM 1487 C C . ASN A 1 191 ? -1.230 1.620 17.575 1.00 94.19 191 ASN A C 1
ATOM 1489 O O . ASN A 1 191 ? -1.076 1.325 16.388 1.00 94.19 191 ASN A O 1
ATOM 1493 N N . ARG A 1 192 ? -2.454 1.661 18.128 1.00 94.94 192 ARG A N 1
ATOM 1494 C CA . ARG A 1 192 ? -3.692 1.344 17.381 1.00 94.94 192 ARG A CA 1
ATOM 1495 C C . ARG A 1 192 ? -3.894 2.199 16.120 1.00 94.94 192 ARG A C 1
ATOM 1497 O O . ARG A 1 192 ? -4.505 1.725 15.170 1.00 94.94 192 ARG A O 1
ATOM 1504 N N . GLY A 1 193 ? -3.423 3.450 16.132 1.00 95.12 193 GLY A N 1
ATOM 1505 C CA . GLY A 1 193 ? -3.507 4.357 14.981 1.00 95.12 193 GLY A CA 1
ATOM 1506 C C . GLY A 1 193 ? -2.593 3.941 13.828 1.00 95.12 193 GLY A C 1
ATOM 1507 O O . GLY A 1 193 ? -3.011 4.010 12.683 1.00 95.12 193 GLY A O 1
ATOM 1508 N N . SER A 1 194 ? -1.404 3.422 14.145 1.00 95.31 194 SER A N 1
ATOM 1509 C CA . SER A 1 194 ? -0.345 3.046 13.196 1.00 95.31 194 SER A CA 1
ATOM 1510 C C . SER A 1 194 ? -0.535 1.670 12.547 1.00 95.31 194 SER A C 1
ATOM 1512 O O . SER A 1 194 ? 0.320 1.226 11.788 1.00 95.31 194 SER A O 1
ATOM 1514 N N . SER A 1 195 ? -1.619 0.958 12.871 1.00 96.69 195 SER A N 1
ATOM 1515 C CA . SER A 1 195 ? -1.798 -0.450 12.511 1.00 96.69 195 SER A CA 1
ATOM 1516 C C . SER A 1 195 ? -3.239 -0.785 12.130 1.00 96.69 195 SER A C 1
ATOM 1518 O O . SER A 1 195 ? -4.198 -0.350 12.774 1.00 96.69 195 SER A O 1
ATOM 1520 N N . PHE A 1 196 ? -3.413 -1.589 11.083 1.00 97.25 196 PHE A N 1
ATOM 1521 C CA . PHE A 1 196 ? -4.721 -2.079 10.655 1.00 97.25 196 PHE A CA 1
ATOM 1522 C C . PHE A 1 196 ? -5.162 -3.280 11.491 1.00 97.25 196 PHE A C 1
ATOM 1524 O O . PHE A 1 196 ? -4.350 -4.079 11.946 1.00 97.25 196 PHE A O 1
ATOM 1531 N N . GLN A 1 197 ? -6.475 -3.436 11.636 1.00 95.94 197 GLN A N 1
ATOM 1532 C CA . GLN A 1 197 ? -7.111 -4.690 12.040 1.00 95.94 197 GLN A CA 1
ATOM 1533 C C . GLN A 1 197 ? -7.649 -5.372 10.789 1.00 95.94 197 GLN A C 1
ATOM 1535 O O . GLN A 1 197 ? -8.153 -4.688 9.898 1.00 95.94 197 GLN A O 1
ATOM 1540 N N . VAL A 1 198 ? -7.540 -6.694 10.724 1.00 94.56 198 VAL A N 1
ATOM 1541 C CA . VAL A 1 198 ? -8.089 -7.487 9.619 1.00 94.56 198 VAL A CA 1
ATOM 1542 C C . VAL A 1 198 ? -9.597 -7.660 9.801 1.00 94.56 198 VAL A C 1
ATOM 1544 O O . VAL A 1 198 ? -10.137 -7.509 10.905 1.00 94.56 198 VAL A O 1
ATOM 1547 N N . TYR A 1 199 ? -10.288 -7.897 8.691 1.00 88.81 199 TYR A N 1
ATOM 1548 C CA . TYR A 1 199 ? -11.679 -8.342 8.661 1.00 88.81 199 TYR A CA 1
ATOM 1549 C C . TYR A 1 199 ? -11.908 -9.588 9.556 1.00 88.81 199 TYR A C 1
ATOM 1551 O O . TYR A 1 199 ? -10.962 -10.281 9.925 1.00 88.81 199 TYR A O 1
ATOM 1559 N N . GLU A 1 200 ? -13.155 -9.849 9.954 1.00 83.56 200 GLU A N 1
ATOM 1560 C CA . GLU A 1 200 ? -13.505 -11.013 10.792 1.00 83.56 200 GLU A CA 1
ATOM 1561 C C . GLU A 1 200 ? -13.625 -12.319 9.990 1.00 83.56 200 GLU A C 1
ATOM 1563 O O . GLU A 1 200 ? -14.085 -12.320 8.849 1.00 83.56 200 GLU A O 1
ATOM 1568 N N . GLU A 1 201 ? -13.215 -13.442 10.590 1.00 80.06 201 GLU A N 1
ATOM 1569 C CA . GLU A 1 201 ? -13.283 -14.767 9.961 1.00 80.06 201 GLU A CA 1
ATOM 1570 C C . GLU A 1 201 ? -14.696 -15.057 9.415 1.00 80.06 201 GLU A C 1
ATOM 1572 O O . GLU A 1 201 ? -15.703 -14.739 10.046 1.00 80.06 201 GLU A O 1
ATOM 1577 N N . GLY A 1 202 ? -14.773 -15.617 8.204 1.00 79.06 202 GLY A N 1
ATOM 1578 C CA . GLY A 1 202 ? -16.042 -15.858 7.508 1.00 79.06 202 GLY A CA 1
ATOM 1579 C C . GLY A 1 202 ? -16.647 -14.657 6.765 1.00 79.06 202 GLY A C 1
ATOM 1580 O O . GLY A 1 202 ? -17.695 -14.820 6.149 1.00 79.06 202 GLY A O 1
ATOM 1581 N N . TYR A 1 203 ? -16.026 -13.468 6.760 1.00 83.50 203 TYR A N 1
ATOM 1582 C CA . TYR A 1 203 ? -16.498 -12.374 5.898 1.00 83.50 203 TYR A CA 1
ATOM 1583 C C . TYR A 1 203 ? -16.165 -12.619 4.415 1.00 83.50 203 TYR A C 1
ATOM 1585 O O . TYR A 1 203 ? -14.992 -12.715 4.026 1.00 83.50 203 TYR A O 1
ATOM 1593 N N . ASP A 1 204 ? -17.207 -12.645 3.582 1.00 84.31 204 ASP A N 1
ATOM 1594 C CA . ASP A 1 204 ? -17.094 -12.739 2.130 1.00 84.31 204 ASP A CA 1
ATOM 1595 C C . ASP A 1 204 ? -16.965 -11.365 1.465 1.00 84.31 204 ASP A C 1
ATOM 1597 O O . ASP A 1 204 ? -17.759 -10.441 1.665 1.00 84.31 204 ASP A O 1
ATOM 1601 N N . PHE A 1 205 ? -15.951 -11.244 0.611 1.00 90.06 205 PHE A N 1
ATOM 1602 C CA . PHE A 1 205 ? -15.722 -10.048 -0.184 1.00 90.06 205 PHE A CA 1
ATOM 1603 C C . PHE A 1 205 ? -16.599 -10.057 -1.428 1.00 90.06 205 PHE A C 1
ATOM 1605 O O . PHE A 1 205 ? -16.616 -11.022 -2.185 1.00 90.06 205 PHE A O 1
ATOM 1612 N N . GLY A 1 206 ? -17.307 -8.956 -1.649 1.00 92.81 206 GLY A N 1
ATOM 1613 C CA . GLY A 1 206 ? -18.191 -8.762 -2.790 1.00 92.81 206 GLY A CA 1
ATOM 1614 C C . GLY A 1 206 ? -17.547 -7.910 -3.876 1.00 92.81 206 GLY A C 1
ATOM 1615 O O . GLY A 1 206 ? -16.737 -7.023 -3.601 1.00 92.81 206 GLY A O 1
ATOM 1616 N N . LYS A 1 207 ? -17.967 -8.141 -5.120 1.00 95.25 207 LYS A N 1
ATOM 1617 C CA . LYS A 1 207 ? -17.702 -7.226 -6.234 1.00 95.25 207 LYS A CA 1
ATOM 1618 C C . LYS A 1 207 ? -18.311 -5.846 -5.934 1.00 95.25 207 LYS A C 1
ATOM 1620 O O . LYS A 1 207 ? -19.283 -5.732 -5.191 1.00 95.25 207 LYS A O 1
ATOM 1625 N N . ASP A 1 208 ? -17.716 -4.803 -6.498 1.00 96.69 208 ASP A N 1
ATOM 1626 C CA . ASP A 1 208 ? -18.091 -3.392 -6.363 1.00 96.69 208 ASP A CA 1
ATOM 1627 C C . ASP A 1 208 ? -17.980 -2.798 -4.930 1.00 96.69 208 ASP A C 1
ATOM 1629 O O . ASP A 1 208 ? -18.176 -1.589 -4.765 1.00 96.69 208 ASP A O 1
ATOM 1633 N N . GLN A 1 209 ? -17.556 -3.574 -3.916 1.00 97.38 209 GLN A N 1
ATOM 1634 C CA . GLN A 1 209 ? -17.130 -3.050 -2.605 1.00 97.38 209 GLN A CA 1
ATOM 1635 C C . GLN A 1 209 ? -15.957 -2.076 -2.777 1.00 97.38 209 GLN A C 1
ATOM 1637 O O . GLN A 1 209 ? -14.979 -2.393 -3.457 1.00 97.38 209 GLN A O 1
ATOM 1642 N N . ARG A 1 210 ? -16.058 -0.889 -2.170 1.00 98.19 210 ARG A N 1
ATOM 1643 C CA . ARG A 1 210 ? -15.061 0.184 -2.255 1.00 98.19 210 ARG A CA 1
ATOM 1644 C C . ARG A 1 210 ? -13.848 -0.117 -1.386 1.00 98.19 210 ARG A C 1
ATOM 1646 O O . ARG A 1 210 ? -13.971 -0.441 -0.201 1.00 98.19 210 ARG A O 1
ATOM 1653 N N . VAL A 1 211 ? -12.676 0.031 -1.985 1.00 98.25 211 VAL A N 1
ATOM 1654 C CA . VAL A 1 211 ? -11.374 -0.242 -1.375 1.00 98.25 211 VAL A CA 1
ATOM 1655 C C . VAL A 1 211 ? -10.430 0.925 -1.615 1.00 98.25 211 VAL A C 1
ATOM 1657 O O . VAL A 1 211 ? -10.605 1.691 -2.561 1.00 98.25 211 VAL A O 1
ATOM 1660 N N . GLY A 1 212 ? -9.415 1.055 -0.772 1.00 98.38 212 GLY A N 1
ATOM 1661 C CA . GLY A 1 212 ? -8.295 1.943 -1.036 1.00 98.38 212 GLY A CA 1
ATOM 1662 C C . GLY A 1 212 ? -6.975 1.353 -0.572 1.00 98.38 212 GLY A C 1
ATOM 1663 O O . GLY A 1 212 ? -6.942 0.432 0.248 1.00 98.38 212 GLY A O 1
ATOM 1664 N N . ILE A 1 213 ? -5.894 1.922 -1.094 1.00 98.62 213 ILE A N 1
ATOM 1665 C CA . ILE A 1 213 ? -4.544 1.792 -0.548 1.00 98.62 213 ILE A CA 1
ATOM 1666 C C . ILE A 1 213 ? -4.089 3.167 -0.070 1.00 98.62 213 ILE A C 1
ATOM 1668 O O . ILE A 1 213 ? -4.381 4.181 -0.701 1.00 98.62 213 ILE A O 1
ATOM 1672 N N . ALA A 1 214 ? -3.388 3.211 1.060 1.00 98.12 214 ALA A N 1
ATOM 1673 C CA . ALA A 1 214 ? -2.785 4.434 1.570 1.00 98.12 214 ALA A CA 1
ATOM 1674 C C . ALA A 1 214 ? -1.271 4.328 1.378 1.00 98.12 214 ALA A C 1
ATOM 1676 O O . ALA A 1 214 ? -0.640 3.414 1.911 1.00 98.12 214 ALA A O 1
ATOM 1677 N N . VAL A 1 215 ? -0.713 5.256 0.606 1.00 97.62 215 VAL A N 1
ATOM 1678 C CA . VAL A 1 215 ? 0.675 5.243 0.140 1.00 97.62 215 VAL A CA 1
ATOM 1679 C C . VAL A 1 215 ? 1.408 6.456 0.708 1.00 97.62 215 VAL A C 1
ATOM 1681 O O . VAL A 1 215 ? 0.862 7.559 0.795 1.00 97.62 215 VAL A O 1
ATOM 1684 N N . PHE A 1 216 ? 2.653 6.248 1.123 1.00 96.00 216 PHE A N 1
ATOM 1685 C CA . PHE A 1 216 ? 3.601 7.300 1.468 1.00 96.00 216 PHE A CA 1
ATOM 1686 C C . PHE A 1 216 ? 4.852 7.103 0.619 1.00 96.00 216 PHE A C 1
ATOM 1688 O O . PHE A 1 216 ? 5.385 5.999 0.555 1.00 96.00 216 PHE A O 1
ATOM 1695 N N . THR A 1 217 ? 5.333 8.155 -0.034 1.00 92.06 217 THR A N 1
ATOM 1696 C CA . THR A 1 217 ? 6.542 8.086 -0.862 1.00 92.06 217 THR A CA 1
ATOM 1697 C C . THR A 1 217 ? 7.436 9.290 -0.609 1.00 92.06 217 THR A C 1
ATOM 1699 O O . THR A 1 217 ? 6.949 10.399 -0.406 1.00 92.06 217 THR A O 1
ATOM 1702 N N . THR A 1 218 ? 8.748 9.078 -0.628 1.00 90.56 218 THR A N 1
ATOM 1703 C CA . THR A 1 218 ? 9.773 10.133 -0.578 1.00 90.56 218 THR A CA 1
ATOM 1704 C C . THR A 1 218 ? 10.145 10.653 -1.973 1.00 90.56 218 THR A C 1
ATOM 1706 O O . THR A 1 218 ? 10.819 11.672 -2.086 1.00 90.56 218 THR A O 1
ATOM 1709 N N . VAL A 1 219 ? 9.679 9.988 -3.038 1.00 90.25 219 VAL A N 1
ATOM 1710 C CA . VAL A 1 219 ? 9.968 10.311 -4.445 1.00 90.25 219 VAL A CA 1
ATOM 1711 C C . VAL A 1 219 ? 8.659 10.392 -5.237 1.00 90.25 219 VAL A C 1
ATOM 1713 O O . VAL A 1 219 ? 7.764 9.565 -5.053 1.00 90.25 219 VAL A O 1
ATOM 1716 N N . LEU A 1 220 ? 8.522 11.392 -6.112 1.00 90.94 220 LEU A N 1
ATOM 1717 C CA . LEU A 1 220 ? 7.343 11.529 -6.975 1.00 90.94 220 LEU A CA 1
ATOM 1718 C C . LEU A 1 220 ? 7.294 10.428 -8.053 1.00 90.94 220 LEU A C 1
ATOM 1720 O O . LEU A 1 220 ? 8.347 10.027 -8.556 1.00 90.94 220 LEU A O 1
ATOM 1724 N N . PRO A 1 221 ? 6.096 9.981 -8.477 1.00 92.44 221 PRO A N 1
ATOM 1725 C CA . PRO A 1 221 ? 5.955 9.095 -9.627 1.00 92.44 221 PRO A CA 1
ATOM 1726 C C . PRO A 1 221 ? 6.506 9.726 -10.907 1.00 92.44 221 PRO A C 1
ATOM 1728 O O . PRO A 1 221 ? 6.388 10.930 -11.139 1.00 92.44 221 PRO A O 1
ATOM 1731 N N . THR A 1 222 ? 7.065 8.885 -11.770 1.00 92.38 222 THR A N 1
ATOM 1732 C CA . THR A 1 222 ? 7.545 9.252 -13.104 1.00 92.38 222 THR A CA 1
ATOM 1733 C C . THR A 1 222 ? 6.641 8.624 -14.160 1.00 92.38 222 THR A C 1
ATOM 1735 O O . THR A 1 222 ? 5.938 7.653 -13.887 1.00 92.38 222 THR A O 1
ATOM 1738 N N . ALA A 1 223 ? 6.717 9.115 -15.397 1.00 91.81 223 ALA A N 1
ATOM 1739 C CA . ALA A 1 223 ? 6.052 8.500 -16.548 1.00 91.81 223 ALA A CA 1
ATOM 1740 C C . ALA A 1 223 ? 6.403 7.008 -16.730 1.00 91.81 223 ALA A C 1
ATOM 1742 O O . ALA A 1 223 ? 5.593 6.245 -17.252 1.00 91.81 223 ALA A O 1
ATOM 1743 N N . LYS A 1 224 ? 7.601 6.602 -16.280 1.00 89.75 224 LYS A N 1
ATOM 1744 C CA . LYS A 1 224 ? 8.113 5.229 -16.330 1.00 89.75 224 LYS A CA 1
ATOM 1745 C C . LYS A 1 224 ? 7.551 4.356 -15.204 1.00 89.75 224 LYS A C 1
ATOM 1747 O O . LYS A 1 224 ? 7.109 3.248 -15.473 1.00 89.75 224 LYS A O 1
ATOM 1752 N N . SER A 1 225 ? 7.504 4.861 -13.967 1.00 89.19 225 SER A N 1
ATOM 1753 C CA . SER A 1 225 ? 6.950 4.121 -12.818 1.00 89.19 225 SER A CA 1
ATOM 1754 C C . SER A 1 225 ? 5.420 4.092 -12.762 1.00 89.19 225 SER A C 1
ATOM 1756 O O . SER A 1 225 ? 4.861 3.213 -12.117 1.00 89.19 225 SER A O 1
ATOM 1758 N N . ALA A 1 226 ? 4.731 5.017 -13.431 1.00 90.31 226 ALA A N 1
ATOM 1759 C CA . ALA A 1 226 ? 3.273 4.996 -13.578 1.00 90.31 226 ALA A CA 1
ATOM 1760 C C . ALA A 1 226 ? 2.782 4.132 -14.762 1.00 90.31 226 ALA A C 1
ATOM 1762 O O . ALA A 1 226 ? 1.576 3.988 -14.946 1.00 90.31 226 ALA A O 1
ATOM 1763 N N . SER A 1 227 ? 3.689 3.591 -15.587 1.00 86.06 227 SER A N 1
ATOM 1764 C CA . SER A 1 227 ? 3.329 2.817 -16.778 1.00 86.06 227 SER A CA 1
ATOM 1765 C C . SER A 1 227 ? 3.276 1.307 -16.498 1.00 86.06 227 SER A C 1
ATOM 1767 O O . SER A 1 227 ? 4.181 0.785 -15.839 1.00 86.06 227 SER A O 1
ATOM 1769 N N . PRO A 1 228 ? 2.299 0.567 -17.060 1.00 81.56 228 PRO A N 1
ATOM 1770 C CA . PRO A 1 228 ? 2.354 -0.895 -17.107 1.00 81.56 228 PRO A CA 1
ATOM 1771 C C . PRO A 1 228 ? 3.450 -1.406 -18.065 1.00 81.56 228 PRO A C 1
ATOM 1773 O O . PRO A 1 228 ? 3.915 -2.533 -17.907 1.00 81.56 228 PRO A O 1
ATOM 1776 N N . ASP A 1 229 ? 3.880 -0.572 -19.019 1.00 84.12 229 ASP A N 1
ATOM 1777 C CA . ASP A 1 229 ? 5.019 -0.787 -19.920 1.00 84.12 229 ASP A CA 1
ATOM 1778 C C . ASP A 1 229 ? 6.061 0.332 -19.696 1.00 84.12 229 ASP A C 1
ATOM 1780 O O . ASP A 1 229 ? 5.879 1.457 -20.177 1.00 84.12 229 ASP A O 1
ATOM 1784 N N . PRO A 1 230 ? 7.137 0.074 -18.931 1.00 80.12 230 PRO A N 1
ATOM 1785 C CA . PRO A 1 230 ? 8.170 1.074 -18.661 1.00 80.12 230 PRO A CA 1
ATOM 1786 C C . PRO A 1 230 ? 9.072 1.429 -19.855 1.00 80.12 230 PRO A C 1
ATOM 1788 O O . PRO A 1 230 ? 9.781 2.436 -19.776 1.00 80.12 230 PRO A O 1
ATOM 1791 N N . ASP A 1 231 ? 9.066 0.634 -20.929 1.00 83.50 231 ASP A N 1
ATOM 1792 C CA . ASP A 1 231 ? 9.849 0.892 -22.145 1.00 83.50 231 ASP A CA 1
ATOM 1793 C C . ASP A 1 231 ? 9.058 1.760 -23.142 1.00 83.50 231 ASP A C 1
ATOM 1795 O O . ASP A 1 231 ? 9.644 2.559 -23.876 1.00 83.50 231 ASP A O 1
ATOM 1799 N N . ASN A 1 232 ? 7.721 1.711 -23.076 1.00 86.25 232 ASN A N 1
ATOM 1800 C CA . ASN A 1 232 ? 6.797 2.653 -23.717 1.00 86.25 232 ASN A CA 1
ATOM 1801 C C . ASN A 1 232 ? 6.060 3.524 -22.667 1.00 86.25 232 ASN A C 1
ATOM 1803 O O . ASN A 1 232 ? 4.840 3.407 -22.508 1.00 86.25 232 ASN A O 1
ATOM 1807 N N . PRO A 1 233 ? 6.768 4.411 -21.935 1.00 89.06 233 PRO A N 1
ATOM 1808 C CA . PRO A 1 233 ? 6.215 5.143 -20.798 1.00 89.06 233 PRO A CA 1
ATOM 1809 C C . PRO A 1 233 ? 5.095 6.126 -21.173 1.00 89.06 233 PRO A C 1
ATOM 1811 O O . PRO A 1 233 ? 5.018 6.652 -22.288 1.00 89.06 233 PRO A O 1
ATOM 1814 N N . LEU A 1 234 ? 4.242 6.426 -20.189 1.00 90.06 234 LEU A N 1
ATOM 1815 C CA . LEU A 1 234 ? 3.077 7.298 -20.348 1.00 90.06 234 LEU A CA 1
ATOM 1816 C C . LEU A 1 234 ? 3.464 8.725 -20.763 1.00 90.06 234 LEU A C 1
ATOM 1818 O O . LEU A 1 234 ? 4.391 9.324 -20.224 1.00 90.06 234 LEU A O 1
ATOM 1822 N N . LYS A 1 235 ? 2.687 9.333 -21.664 1.00 94.75 235 LYS A N 1
ATOM 1823 C CA . LYS A 1 235 ? 2.925 10.702 -22.165 1.00 94.75 235 LYS A CA 1
ATOM 1824 C C . LYS A 1 235 ? 2.366 11.780 -21.223 1.00 94.75 235 LYS A C 1
ATOM 1826 O O . LYS A 1 235 ? 1.644 12.668 -21.662 1.00 94.75 235 LYS A O 1
ATOM 1831 N N . LEU A 1 236 ? 2.694 11.679 -19.934 1.00 95.56 236 LEU A N 1
ATOM 1832 C CA . LEU A 1 236 ? 2.258 12.591 -18.873 1.00 95.56 236 LEU A CA 1
ATOM 1833 C C . LEU A 1 236 ? 3.428 13.421 -18.337 1.00 95.56 236 LEU A C 1
ATOM 1835 O O . LEU A 1 236 ? 4.517 12.901 -18.084 1.00 95.56 236 LEU A O 1
ATOM 1839 N N . THR A 1 237 ? 3.195 14.711 -18.111 1.00 96.81 237 THR A N 1
ATOM 1840 C CA . THR A 1 237 ? 4.175 15.591 -17.462 1.00 96.81 237 THR A CA 1
ATOM 1841 C C . THR A 1 237 ? 4.262 15.321 -15.952 1.00 96.81 237 THR A C 1
ATOM 1843 O O . THR A 1 237 ? 3.287 14.868 -15.344 1.00 96.81 237 THR A O 1
ATOM 1846 N N . PRO A 1 238 ? 5.372 15.688 -15.279 1.00 96.25 238 PRO A N 1
ATOM 1847 C CA . PRO A 1 238 ? 5.468 15.628 -13.815 1.00 96.25 238 PRO A CA 1
ATOM 1848 C C . PRO A 1 238 ? 4.352 16.393 -13.081 1.00 96.25 238 PRO A C 1
ATOM 1850 O O . PRO A 1 238 ? 3.949 16.008 -11.986 1.00 96.25 238 PRO A O 1
ATOM 1853 N N . VAL A 1 239 ? 3.811 17.452 -13.698 1.00 96.94 239 VAL A N 1
ATOM 1854 C CA . VAL A 1 239 ? 2.695 18.244 -13.153 1.00 96.94 239 VAL A CA 1
ATOM 1855 C C . VAL A 1 239 ? 1.367 17.482 -13.234 1.00 96.94 239 VAL A C 1
ATOM 1857 O O . VAL A 1 239 ? 0.527 17.622 -12.349 1.00 96.94 239 VAL A O 1
ATOM 1860 N N . GLU A 1 240 ? 1.154 16.670 -14.268 1.00 97.75 240 GLU A N 1
ATOM 1861 C CA . GLU A 1 240 ? -0.028 15.804 -14.380 1.00 97.75 240 GLU A CA 1
ATOM 1862 C C . GLU A 1 240 ? 0.087 14.588 -13.463 1.00 97.75 240 GLU A C 1
ATOM 1864 O O . GLU A 1 240 ? -0.863 14.279 -12.749 1.00 97.75 240 GLU A O 1
ATOM 1869 N N . LEU A 1 241 ? 1.272 13.977 -13.381 1.00 97.00 241 LEU A N 1
ATOM 1870 C CA . LEU A 1 241 ? 1.555 12.889 -12.441 1.00 97.00 241 LEU A CA 1
ATOM 1871 C C . LEU A 1 241 ? 1.343 13.333 -10.984 1.00 97.00 241 LEU A C 1
ATOM 1873 O O . LEU A 1 241 ? 0.674 12.631 -10.232 1.00 97.00 241 LEU A O 1
ATOM 1877 N N . SER A 1 242 ? 1.802 14.528 -10.600 1.00 96.75 242 SER A N 1
ATOM 1878 C CA . SER A 1 242 ? 1.529 15.099 -9.271 1.00 96.75 242 SER A CA 1
ATOM 1879 C C . SER A 1 242 ? 0.039 15.413 -9.042 1.00 96.75 242 SER A C 1
ATOM 1881 O O . SER A 1 242 ? -0.471 15.231 -7.940 1.00 96.75 242 SER A O 1
ATOM 1883 N N . LYS A 1 243 ? -0.720 15.799 -10.078 1.00 97.94 243 LYS A N 1
ATOM 1884 C CA . LYS A 1 243 ? -2.186 15.954 -9.967 1.00 97.94 243 LYS A CA 1
ATOM 1885 C C . LYS A 1 243 ? -2.919 14.617 -9.811 1.00 97.94 243 LYS A C 1
ATOM 1887 O O . LYS A 1 243 ? -3.946 14.578 -9.137 1.00 97.94 243 LYS A O 1
ATOM 1892 N N . ILE A 1 244 ? -2.431 13.544 -10.434 1.00 97.88 244 ILE A N 1
ATOM 1893 C CA . ILE A 1 244 ? -3.015 12.196 -10.338 1.00 97.88 244 ILE A CA 1
ATOM 1894 C C . ILE A 1 244 ? -2.678 11.570 -8.980 1.00 97.88 244 ILE A C 1
ATOM 1896 O O . ILE A 1 244 ? -3.585 11.158 -8.260 1.00 97.88 244 ILE A O 1
ATOM 1900 N N . TYR A 1 245 ? -1.396 11.550 -8.607 1.00 97.62 245 TYR A N 1
ATOM 1901 C CA . TYR A 1 245 ? -0.859 10.783 -7.477 1.00 97.62 245 TYR A CA 1
ATOM 1902 C C . TYR A 1 245 ? -0.511 11.623 -6.229 1.00 97.62 245 TYR A C 1
ATOM 1904 O O . TYR A 1 245 ? -0.064 11.080 -5.223 1.00 97.62 245 TYR A O 1
ATOM 1912 N N . GLY A 1 246 ? -0.705 12.943 -6.256 1.00 97.12 246 GLY A N 1
ATOM 1913 C CA . GLY A 1 246 ? -0.376 13.831 -5.138 1.00 97.12 246 GLY A CA 1
ATOM 1914 C C . GLY A 1 246 ? 1.117 14.150 -5.036 1.00 97.12 246 GLY A C 1
ATOM 1915 O O . GLY A 1 246 ? 1.837 14.200 -6.037 1.00 97.12 246 GLY A O 1
ATOM 1916 N N . ASN A 1 247 ? 1.586 14.401 -3.811 1.00 95.50 247 ASN A N 1
ATOM 1917 C CA . ASN A 1 247 ? 2.954 14.853 -3.547 1.00 95.50 247 ASN A CA 1
ATOM 1918 C C . ASN A 1 247 ? 3.791 13.800 -2.808 1.00 95.50 247 ASN A C 1
ATOM 1920 O O . ASN A 1 247 ? 3.261 12.928 -2.115 1.00 95.50 247 ASN A O 1
ATOM 1924 N N . ALA A 1 248 ? 5.115 13.926 -2.919 1.00 94.06 248 ALA A N 1
ATOM 1925 C CA . ALA A 1 248 ? 6.063 13.227 -2.059 1.00 94.06 248 ALA A CA 1
ATOM 1926 C C . ALA A 1 248 ? 6.069 13.830 -0.641 1.00 94.06 248 ALA A C 1
ATOM 1928 O O . ALA A 1 248 ? 5.703 14.987 -0.445 1.00 94.06 248 ALA A O 1
ATOM 1929 N N . PHE A 1 249 ? 6.497 13.034 0.340 1.00 93.81 249 PHE A N 1
ATOM 1930 C CA . PHE A 1 249 ? 6.453 13.313 1.783 1.00 93.81 249 PHE A CA 1
ATOM 1931 C C . PHE A 1 249 ? 5.041 13.531 2.358 1.00 93.81 249 PHE A C 1
ATOM 1933 O O . PHE A 1 249 ? 4.892 13.899 3.523 1.00 93.81 249 PHE A O 1
ATOM 1940 N N . GLU A 1 250 ? 3.999 13.212 1.587 1.00 95.00 250 GLU A N 1
ATOM 1941 C CA . GLU A 1 250 ? 2.600 13.239 2.010 1.00 95.00 250 GLU A CA 1
ATOM 1942 C C . GLU A 1 250 ? 1.964 11.842 1.935 1.00 95.00 250 GLU A C 1
ATOM 1944 O O . GLU A 1 250 ? 2.511 10.905 1.351 1.00 95.00 250 GLU A O 1
ATOM 1949 N N . ALA A 1 251 ? 0.815 11.677 2.596 1.00 96.38 251 ALA A N 1
ATOM 1950 C CA . ALA A 1 251 ? 0.039 10.442 2.561 1.00 96.38 251 ALA A CA 1
ATOM 1951 C C . ALA A 1 251 ? -1.114 10.579 1.559 1.00 96.38 251 ALA A C 1
ATOM 1953 O O . ALA A 1 251 ? -2.053 11.345 1.803 1.00 96.38 251 ALA A O 1
ATOM 1954 N N . ASN A 1 252 ? -1.045 9.811 0.474 1.00 98.19 252 ASN A N 1
ATOM 1955 C CA . ASN A 1 252 ? -2.005 9.837 -0.627 1.00 98.19 252 ASN A CA 1
ATOM 1956 C C . ASN A 1 252 ? -2.803 8.522 -0.625 1.00 98.19 252 ASN A C 1
ATOM 1958 O O . ASN A 1 252 ? -2.231 7.444 -0.451 1.00 98.19 252 ASN A O 1
ATOM 1962 N N . ILE A 1 253 ? -4.126 8.607 -0.763 1.00 98.56 253 ILE A N 1
ATOM 1963 C CA . ILE A 1 253 ? -5.038 7.458 -0.740 1.00 98.56 253 ILE A CA 1
ATOM 1964 C C . ILE A 1 253 ? -5.692 7.295 -2.106 1.00 98.56 253 ILE A C 1
ATOM 1966 O O . ILE A 1 253 ? -6.575 8.075 -2.475 1.00 98.56 253 ILE A O 1
ATOM 1970 N N . TYR A 1 254 ? -5.293 6.245 -2.814 1.00 98.50 254 TYR A N 1
ATOM 1971 C CA . TYR A 1 254 ? -5.897 5.856 -4.083 1.00 98.50 254 TYR A CA 1
ATOM 1972 C C . TYR A 1 254 ? -7.050 4.901 -3.803 1.00 98.50 254 TYR A C 1
ATOM 1974 O O . TYR A 1 254 ? -6.916 3.958 -3.016 1.00 98.50 254 TYR A O 1
ATOM 1982 N N . THR A 1 255 ? -8.195 5.171 -4.414 1.00 98.50 255 THR A N 1
ATOM 1983 C CA . THR A 1 255 ? -9.450 4.465 -4.171 1.00 98.50 255 THR A CA 1
ATOM 1984 C C . THR A 1 255 ? -9.907 3.740 -5.425 1.00 98.50 255 THR A C 1
ATOM 1986 O O . THR A 1 255 ? -9.572 4.104 -6.549 1.00 98.50 255 THR A O 1
ATOM 1989 N N . GLY A 1 256 ? -10.700 2.697 -5.230 1.00 97.88 256 GLY A N 1
ATOM 1990 C CA . GLY A 1 256 ? -11.317 1.924 -6.294 1.00 97.88 256 GLY A CA 1
ATOM 1991 C C . GLY A 1 256 ? -12.373 0.999 -5.711 1.00 97.88 256 GLY A C 1
ATOM 1992 O O . GLY A 1 256 ? -12.919 1.233 -4.626 1.00 97.88 256 GLY A O 1
ATOM 1993 N N . LYS A 1 257 ? -12.660 -0.079 -6.425 1.00 97.62 257 LYS A N 1
ATOM 1994 C CA . LYS A 1 257 ? -13.618 -1.108 -6.038 1.00 97.62 257 LYS A CA 1
ATOM 1995 C C . LYS A 1 257 ? -13.154 -2.489 -6.492 1.00 97.62 257 LYS A C 1
ATOM 1997 O O . LYS A 1 257 ? -12.426 -2.625 -7.469 1.00 97.62 257 LYS A O 1
ATOM 2002 N N . ILE A 1 258 ? -13.598 -3.529 -5.791 1.00 97.19 258 ILE A N 1
ATOM 2003 C CA . ILE A 1 258 ? -13.288 -4.917 -6.157 1.00 97.19 258 ILE A CA 1
ATOM 2004 C C . ILE A 1 258 ? -13.960 -5.249 -7.499 1.00 97.19 258 ILE A C 1
ATOM 2006 O O . ILE A 1 258 ? -15.189 -5.264 -7.597 1.00 97.19 258 ILE A O 1
ATOM 2010 N N . THR A 1 259 ? -13.172 -5.529 -8.536 1.00 95.25 259 THR A N 1
ATOM 2011 C CA . THR A 1 259 ? -13.670 -5.887 -9.876 1.00 95.25 259 THR A CA 1
ATOM 2012 C C . THR A 1 259 ? -13.834 -7.398 -10.048 1.00 95.25 259 THR A C 1
ATOM 2014 O O . THR A 1 259 ? -14.719 -7.823 -10.797 1.00 95.25 259 THR A O 1
ATOM 2017 N N . PHE A 1 260 ? -13.060 -8.204 -9.308 1.00 91.88 260 PHE A N 1
ATOM 2018 C CA . PHE A 1 260 ? -13.176 -9.665 -9.250 1.00 91.88 260 PHE A CA 1
ATOM 2019 C C . PHE A 1 260 ? -12.884 -10.214 -7.843 1.00 91.88 260 PHE A C 1
ATOM 2021 O O . PHE A 1 260 ? -11.941 -9.794 -7.169 1.00 91.88 260 PHE A O 1
ATOM 2028 N N . VAL A 1 261 ? -13.700 -11.179 -7.409 1.00 81.88 261 VAL A N 1
ATOM 2029 C CA . VAL A 1 261 ? -13.604 -11.850 -6.103 1.00 81.88 261 VAL A CA 1
ATOM 2030 C C . VAL A 1 261 ? -12.892 -13.190 -6.273 1.00 81.88 261 VAL A C 1
ATOM 2032 O O . VAL A 1 261 ? -13.214 -13.958 -7.173 1.00 81.88 261 VAL A O 1
ATOM 2035 N N . GLY A 1 262 ? -11.932 -13.474 -5.393 1.00 75.56 262 GLY A N 1
ATOM 2036 C CA . GLY A 1 262 ? -11.109 -14.684 -5.423 1.00 75.56 262 GLY A CA 1
ATOM 2037 C C . GLY A 1 262 ? -9.665 -14.339 -5.088 1.00 75.56 262 GLY A C 1
ATOM 2038 O O . GLY A 1 262 ? -9.216 -14.574 -3.971 1.00 75.56 262 GLY A O 1
ATOM 2039 N N . LYS A 1 263 ? -8.971 -13.693 -6.031 1.00 74.81 263 LYS A N 1
ATOM 2040 C CA . LYS A 1 263 ? -7.601 -13.172 -5.859 1.00 74.81 263 LYS A CA 1
ATOM 2041 C C . LYS A 1 263 ? -7.543 -11.633 -5.963 1.00 74.81 263 LYS A C 1
ATOM 2043 O O . LYS A 1 263 ? -6.588 -11.083 -6.479 1.00 74.81 263 LYS A O 1
ATOM 2048 N N . HIS A 1 264 ? -8.609 -10.966 -5.514 1.00 85.44 264 HIS A N 1
ATOM 2049 C CA . HIS A 1 264 ? -8.748 -9.506 -5.372 1.00 85.44 264 HIS A CA 1
ATOM 2050 C C . HIS A 1 264 ? -8.163 -8.652 -6.515 1.00 85.44 264 HIS A C 1
ATOM 2052 O O . HIS A 1 264 ? -7.130 -8.004 -6.355 1.00 85.44 264 HIS A O 1
ATOM 2058 N N . GLU A 1 265 ? -8.888 -8.585 -7.636 1.00 94.19 265 GLU A N 1
ATOM 2059 C CA . GLU A 1 265 ? -8.679 -7.533 -8.645 1.00 94.19 265 GLU A CA 1
ATOM 2060 C C . 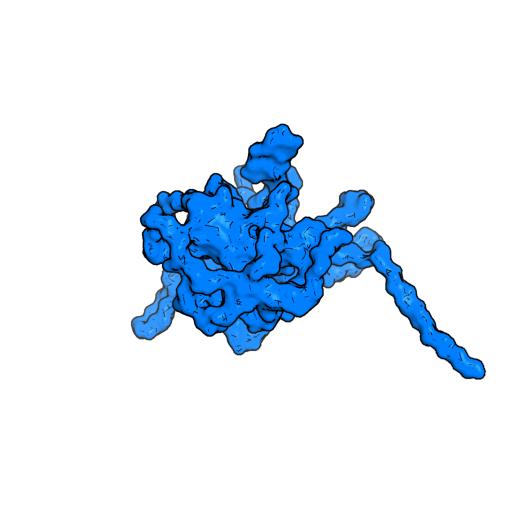GLU A 1 265 ? -9.450 -6.259 -8.243 1.00 94.19 265 GLU A C 1
ATOM 2062 O O . GLU A 1 265 ? -10.578 -6.358 -7.741 1.00 94.19 265 GLU A O 1
ATOM 2067 N N . TYR A 1 266 ? -8.890 -5.068 -8.485 1.00 96.38 266 TYR A N 1
ATOM 2068 C CA . TYR A 1 266 ? -9.567 -3.776 -8.266 1.00 96.38 266 TYR A CA 1
ATOM 2069 C C . TYR A 1 266 ? -9.020 -2.636 -9.147 1.00 96.38 266 TYR A C 1
ATOM 2071 O O . TYR A 1 266 ? -7.921 -2.727 -9.689 1.00 96.38 266 TYR A O 1
ATOM 2079 N N . ASP A 1 267 ? -9.795 -1.557 -9.286 1.00 96.56 267 ASP A N 1
ATOM 2080 C CA . ASP A 1 267 ? -9.638 -0.477 -10.281 1.00 96.56 267 ASP A CA 1
ATOM 2081 C C . ASP A 1 267 ? -9.211 0.886 -9.668 1.00 96.56 267 ASP A C 1
ATOM 2083 O O . ASP A 1 267 ? -9.930 1.888 -9.751 1.00 96.56 267 ASP A O 1
ATOM 2087 N N . LEU A 1 268 ? -8.020 0.937 -9.054 1.00 97.31 268 LEU A N 1
ATOM 2088 C CA . LEU A 1 268 ? -7.385 2.163 -8.520 1.00 97.31 268 LEU A CA 1
ATOM 2089 C C . LEU A 1 268 ? -6.080 2.515 -9.236 1.00 97.31 268 LEU A C 1
ATOM 2091 O O . LEU A 1 268 ? -5.425 1.619 -9.756 1.00 97.31 268 LEU A O 1
ATOM 2095 N N . ASN A 1 269 ? -5.672 3.785 -9.190 1.00 97.62 269 ASN A N 1
ATOM 2096 C CA . ASN A 1 269 ? -4.389 4.230 -9.738 1.00 97.62 269 ASN A CA 1
ATOM 2097 C C . ASN A 1 269 ? -3.219 3.858 -8.809 1.00 97.62 269 ASN A C 1
ATOM 2099 O O . ASN A 1 269 ? -3.241 4.184 -7.624 1.00 97.62 269 ASN A O 1
ATOM 2103 N N . SER A 1 270 ? -2.171 3.242 -9.349 1.00 96.19 270 SER A N 1
ATOM 2104 C CA . SER A 1 270 ? -0.911 2.930 -8.662 1.00 96.19 270 SER A CA 1
ATOM 2105 C C . SER A 1 270 ? 0.306 3.281 -9.533 1.00 96.19 270 SER A C 1
ATOM 2107 O O . SER A 1 270 ? 0.171 3.685 -10.689 1.00 96.19 270 SER A O 1
ATOM 2109 N N . PHE A 1 271 ? 1.502 3.198 -8.949 1.00 95.06 271 PHE A N 1
ATOM 2110 C CA . PHE A 1 271 ? 2.804 3.399 -9.597 1.00 95.06 271 PHE A CA 1
ATOM 2111 C C . PHE A 1 271 ? 3.872 2.597 -8.835 1.00 95.06 271 PHE A C 1
ATOM 2113 O O . PHE A 1 271 ? 3.687 2.315 -7.649 1.00 95.06 271 PHE A O 1
ATOM 2120 N N . SER A 1 272 ? 5.001 2.265 -9.470 1.00 91.62 272 SER A N 1
ATOM 2121 C CA . SER A 1 272 ? 6.080 1.473 -8.859 1.00 91.62 272 SER A CA 1
ATOM 2122 C C . SER A 1 272 ? 6.533 2.060 -7.519 1.00 91.62 272 SER A C 1
ATOM 2124 O O . SER A 1 272 ? 7.064 3.171 -7.468 1.00 91.62 272 SER A O 1
ATOM 2126 N N . GLY A 1 273 ? 6.307 1.302 -6.444 1.00 92.06 273 GLY A N 1
ATOM 2127 C CA . GLY A 1 273 ? 6.432 1.764 -5.058 1.00 92.06 273 GLY A CA 1
ATOM 2128 C C . GLY A 1 273 ? 5.119 1.734 -4.261 1.00 92.06 273 GLY A C 1
ATOM 2129 O O . GLY A 1 273 ? 5.152 1.986 -3.054 1.00 92.06 273 GLY A O 1
ATOM 2130 N N . CYS A 1 274 ? 3.984 1.413 -4.901 1.00 96.19 274 CYS A N 1
ATOM 2131 C CA . CYS A 1 274 ? 2.702 1.136 -4.240 1.00 96.19 274 CYS A CA 1
ATOM 2132 C C . CYS A 1 274 ? 2.582 -0.320 -3.750 1.00 96.19 274 CYS A C 1
ATOM 2134 O O . CYS A 1 274 ? 1.954 -0.543 -2.711 1.00 96.19 274 CYS A O 1
ATOM 2136 N N . SER A 1 275 ? 3.200 -1.291 -4.437 1.00 94.62 275 SER A N 1
ATOM 2137 C CA . SER A 1 275 ? 3.358 -2.677 -3.960 1.00 94.62 275 SER A CA 1
ATOM 2138 C C . SER A 1 275 ? 3.756 -2.757 -2.477 1.00 94.62 275 SER A C 1
ATOM 2140 O O . SER A 1 275 ? 4.526 -1.948 -1.958 1.00 94.62 275 SER A O 1
ATOM 2142 N N . GLY A 1 276 ? 3.174 -3.725 -1.771 1.00 96.00 276 GLY A N 1
ATOM 2143 C CA . GLY A 1 276 ? 3.235 -3.869 -0.318 1.00 96.00 276 GLY A CA 1
ATOM 2144 C C . GLY A 1 276 ? 2.193 -3.056 0.459 1.00 96.00 276 GLY A C 1
ATOM 2145 O O . GLY A 1 276 ? 2.072 -3.239 1.672 1.00 96.00 276 GLY A O 1
ATOM 2146 N N . ALA A 1 277 ? 1.409 -2.188 -0.193 1.00 97.69 277 ALA A N 1
ATOM 2147 C CA . ALA A 1 277 ? 0.372 -1.418 0.491 1.00 97.69 277 ALA A CA 1
ATOM 2148 C C . ALA A 1 277 ? -0.775 -2.310 0.984 1.00 97.69 277 ALA A C 1
ATOM 2150 O O . ALA A 1 277 ? -1.188 -3.265 0.325 1.00 97.69 277 ALA A O 1
ATOM 2151 N N . ILE A 1 278 ? -1.353 -1.953 2.130 1.00 98.19 278 ILE A N 1
ATOM 2152 C CA . ILE A 1 278 ? -2.553 -2.621 2.634 1.00 98.19 278 ILE A CA 1
ATOM 2153 C C . ILE A 1 278 ? -3.775 -2.100 1.894 1.00 98.19 278 ILE A C 1
ATOM 2155 O O . ILE A 1 278 ? -4.094 -0.912 1.963 1.00 98.19 278 ILE A O 1
ATOM 2159 N N . VAL A 1 279 ? -4.492 -3.021 1.256 1.00 97.88 279 VAL A N 1
ATOM 2160 C CA . VAL A 1 279 ? -5.839 -2.787 0.745 1.00 97.88 279 VAL A CA 1
ATOM 2161 C C . VAL A 1 279 ? -6.797 -2.814 1.932 1.00 97.88 279 VAL A C 1
ATOM 2163 O O . VAL A 1 279 ? -6.839 -3.795 2.685 1.00 97.88 279 VAL A O 1
ATOM 2166 N N . PHE A 1 280 ? -7.570 -1.744 2.110 1.00 98.12 280 PHE A N 1
ATOM 2167 C CA . PHE A 1 280 ? -8.560 -1.619 3.179 1.00 98.12 280 PHE A CA 1
ATOM 2168 C C . PHE A 1 280 ? -9.932 -1.192 2.651 1.00 98.12 280 PHE A C 1
ATOM 2170 O O . PHE A 1 280 ? -10.043 -0.538 1.615 1.00 98.12 280 PHE A O 1
ATOM 2177 N N . LEU A 1 281 ? -10.989 -1.566 3.376 1.00 98.00 281 LEU A N 1
ATOM 2178 C CA . LEU A 1 281 ? -12.370 -1.201 3.039 1.00 98.00 281 LEU A CA 1
ATOM 2179 C C . LEU A 1 281 ? -12.645 0.269 3.368 1.00 98.00 281 LEU A C 1
ATOM 2181 O O . LEU A 1 281 ? -12.333 0.725 4.471 1.00 98.00 281 LEU A O 1
ATOM 2185 N N . LEU A 1 282 ? -13.272 0.991 2.440 1.00 98.50 282 LEU A N 1
ATOM 2186 C CA . LEU A 1 282 ? -13.689 2.383 2.648 1.00 98.50 282 LEU A CA 1
ATOM 2187 C C . LEU A 1 282 ? -15.027 2.481 3.410 1.00 98.50 282 LEU A C 1
ATOM 2189 O O . LEU A 1 282 ? -15.641 1.457 3.709 1.00 98.50 282 LEU A O 1
ATOM 2193 N N . ASP A 1 283 ? -15.475 3.693 3.748 1.00 98.25 283 ASP A N 1
ATOM 2194 C CA . ASP A 1 283 ? -16.628 3.941 4.634 1.00 98.25 283 ASP A CA 1
ATOM 2195 C C . ASP A 1 283 ? -17.792 4.740 4.016 1.00 98.25 283 ASP A C 1
ATOM 2197 O O . ASP A 1 283 ? -18.780 5.002 4.706 1.00 98.25 283 ASP A O 1
ATOM 2201 N N . LYS A 1 284 ? -17.724 5.091 2.724 1.00 98.38 284 LYS A N 1
ATOM 2202 C CA . LYS A 1 284 ? -18.838 5.687 1.964 1.00 98.38 284 LYS A CA 1
ATOM 2203 C C . LYS A 1 284 ? -19.137 4.901 0.686 1.00 98.38 284 LYS A C 1
ATOM 2205 O O . LYS A 1 284 ? -18.270 4.212 0.153 1.00 98.38 284 LYS A O 1
ATOM 2210 N N . ASN A 1 285 ? -20.359 5.065 0.173 1.00 97.06 285 ASN A N 1
ATOM 2211 C CA . ASN A 1 285 ? -20.833 4.518 -1.107 1.00 97.06 285 ASN A CA 1
ATOM 2212 C C . ASN A 1 285 ? -20.561 3.006 -1.262 1.00 97.06 285 ASN A C 1
ATOM 2214 O O . ASN A 1 285 ? -20.237 2.518 -2.346 1.00 97.06 285 ASN A O 1
ATOM 2218 N N . GLN A 1 286 ? -20.667 2.283 -0.145 1.00 97.44 286 GLN A N 1
ATOM 2219 C CA . GLN A 1 286 ? -20.489 0.840 -0.056 1.00 97.44 286 GLN A CA 1
ATOM 2220 C C . GLN A 1 286 ? -21.795 0.099 -0.384 1.00 97.44 286 GLN A C 1
ATOM 2222 O O . GLN A 1 286 ? -22.867 0.638 -0.110 1.00 97.44 286 GLN A O 1
ATOM 2227 N N . PRO A 1 287 ? -21.738 -1.135 -0.920 1.00 96.31 287 PRO A N 1
ATOM 2228 C CA . PRO A 1 287 ? -22.913 -1.998 -1.030 1.00 96.31 287 PRO A CA 1
ATOM 2229 C C . PRO A 1 287 ? -23.476 -2.358 0.352 1.00 96.31 287 PRO A C 1
ATOM 2231 O O . PRO A 1 287 ? -22.701 -2.662 1.261 1.00 96.31 287 PRO A O 1
ATOM 2234 N N . ASP A 1 288 ? -24.805 -2.438 0.483 1.00 95.06 288 ASP A N 1
ATOM 2235 C CA . ASP A 1 288 ? -25.514 -2.701 1.755 1.00 95.06 288 ASP A CA 1
ATOM 2236 C C . ASP A 1 288 ? -25.110 -4.017 2.454 1.00 95.06 288 ASP A C 1
ATOM 2238 O O . ASP A 1 288 ? -25.338 -4.201 3.649 1.00 95.06 288 ASP A O 1
ATOM 2242 N N . THR A 1 289 ? -24.475 -4.941 1.726 1.00 92.06 289 THR A N 1
ATOM 2243 C CA . THR A 1 289 ? -23.907 -6.187 2.265 1.00 92.06 289 THR A CA 1
ATOM 2244 C C . THR A 1 289 ? -22.718 -5.962 3.208 1.00 92.06 289 THR A C 1
ATOM 2246 O O . THR A 1 289 ? -22.412 -6.831 4.023 1.00 92.06 289 THR A O 1
ATOM 2249 N N . LEU A 1 290 ? -22.004 -4.836 3.081 1.00 94.06 290 LEU A N 1
ATOM 2250 C CA . LEU A 1 290 ? -20.835 -4.532 3.904 1.00 94.06 290 LEU A CA 1
ATOM 2251 C C . LEU A 1 290 ? -21.254 -3.781 5.172 1.00 94.06 290 LEU A C 1
ATOM 2253 O O . LEU A 1 290 ? -21.618 -2.608 5.149 1.00 94.06 290 LEU A O 1
ATOM 2257 N N . GLN A 1 291 ? -21.121 -4.454 6.311 1.00 94.19 291 GLN A N 1
ATOM 2258 C CA . GLN A 1 291 ? -21.383 -3.862 7.619 1.00 94.19 291 GLN A CA 1
ATOM 2259 C C . GLN A 1 291 ? -20.328 -2.808 7.993 1.00 94.19 291 GLN A C 1
ATOM 2261 O O . GLN A 1 291 ? -19.123 -3.028 7.851 1.00 94.19 291 GLN A O 1
ATOM 2266 N N . SER A 1 292 ? -20.770 -1.698 8.590 1.00 95.81 292 SER A N 1
ATOM 2267 C CA . SER A 1 292 ? -19.907 -0.578 9.002 1.00 95.81 292 SER A CA 1
ATOM 2268 C C . SER A 1 292 ? -18.831 -0.940 10.035 1.00 95.81 292 SER A C 1
ATOM 2270 O O . SER A 1 292 ? -17.819 -0.250 10.150 1.00 95.81 292 SER A O 1
ATOM 2272 N N . VAL A 1 293 ? -18.989 -2.064 10.743 1.00 95.00 293 VAL A N 1
ATOM 2273 C CA . VAL A 1 293 ? -17.984 -2.633 11.659 1.00 95.00 293 VAL A CA 1
ATOM 2274 C C . VAL A 1 293 ? -16.702 -3.096 10.940 1.00 95.00 293 VAL A C 1
ATOM 2276 O O . VAL A 1 293 ? -15.666 -3.283 11.585 1.00 95.00 293 VAL A O 1
ATOM 2279 N N . ASN A 1 294 ? -16.753 -3.261 9.612 1.00 95.62 294 ASN A N 1
ATOM 2280 C CA . ASN A 1 294 ? -15.634 -3.663 8.758 1.00 95.62 294 ASN A CA 1
ATOM 2281 C C . ASN A 1 294 ? -14.964 -2.493 8.012 1.00 95.62 294 ASN A C 1
ATOM 2283 O O . ASN A 1 294 ? -13.930 -2.690 7.372 1.00 95.62 294 ASN A O 1
ATOM 2287 N N . TYR A 1 295 ? -15.483 -1.268 8.134 1.00 97.25 295 TYR A N 1
ATOM 2288 C CA . TYR A 1 295 ? -14.858 -0.075 7.559 1.00 97.25 295 TYR A CA 1
ATOM 2289 C C . TYR A 1 295 ? -13.452 0.167 8.136 1.00 97.25 295 TYR A C 1
ATOM 2291 O O . TYR A 1 295 ? -13.214 0.040 9.340 1.00 97.25 295 TYR A O 1
ATOM 2299 N N . GLY A 1 296 ? -12.496 0.518 7.274 1.00 97.44 296 GLY A N 1
ATOM 2300 C CA . GLY A 1 296 ? -11.103 0.766 7.651 1.00 97.44 296 GLY A CA 1
ATOM 2301 C C . GLY A 1 296 ? -10.312 -0.464 8.104 1.00 97.44 296 GLY A C 1
ATOM 2302 O O . GLY A 1 296 ? -9.226 -0.299 8.678 1.00 97.44 296 GLY A O 1
ATOM 2303 N N . ARG A 1 297 ? -10.836 -1.676 7.874 1.00 96.94 297 ARG A N 1
ATOM 2304 C CA . ARG A 1 297 ? -10.121 -2.942 8.086 1.00 96.94 297 ARG A CA 1
ATOM 2305 C C . ARG A 1 297 ? -9.321 -3.352 6.856 1.00 96.94 297 ARG A C 1
ATOM 2307 O O . ARG A 1 297 ? -9.737 -3.099 5.728 1.00 96.94 297 ARG A O 1
ATOM 2314 N N . ALA A 1 298 ? -8.192 -4.008 7.101 1.00 96.75 298 ALA A N 1
ATOM 2315 C CA . ALA A 1 298 ? -7.347 -4.605 6.077 1.00 96.75 298 ALA A CA 1
ATOM 2316 C C . ALA A 1 298 ? -7.986 -5.872 5.495 1.00 96.75 298 ALA A C 1
ATOM 2318 O O . ALA A 1 298 ? -8.585 -6.657 6.236 1.00 96.75 298 ALA A O 1
ATOM 2319 N N . ILE A 1 299 ? -7.817 -6.073 4.186 1.00 95.44 299 ILE A N 1
ATOM 2320 C CA . ILE A 1 299 ? -8.365 -7.225 3.452 1.00 95.44 299 ILE A CA 1
ATOM 2321 C C . ILE A 1 299 ? -7.310 -7.973 2.636 1.00 95.44 299 ILE A C 1
ATOM 2323 O O . ILE A 1 299 ? -7.392 -9.193 2.503 1.00 95.44 299 ILE A O 1
ATOM 2327 N N . ALA A 1 300 ? -6.311 -7.261 2.113 1.00 95.50 300 ALA A N 1
ATOM 2328 C CA . ALA A 1 300 ? -5.296 -7.810 1.224 1.00 95.50 300 ALA A CA 1
ATOM 2329 C C . ALA A 1 300 ? -4.011 -6.962 1.239 1.00 95.50 300 ALA A C 1
ATOM 2331 O O . ALA A 1 300 ? -4.019 -5.822 1.711 1.00 95.50 300 ALA A O 1
ATOM 2332 N N . VAL A 1 301 ? -2.925 -7.513 0.696 1.00 96.25 301 VAL A N 1
ATOM 2333 C CA . VAL A 1 301 ? -1.671 -6.800 0.398 1.00 96.25 301 VAL A CA 1
ATOM 2334 C C . VAL A 1 301 ? -1.564 -6.627 -1.115 1.00 96.25 301 VAL A C 1
ATOM 2336 O O . VAL A 1 301 ? -1.601 -7.612 -1.852 1.00 96.25 301 VAL A O 1
ATOM 2339 N N . HIS A 1 302 ? -1.467 -5.381 -1.569 1.00 96.56 302 HIS A N 1
ATOM 2340 C CA . HIS A 1 302 ? -1.280 -4.998 -2.968 1.00 96.56 302 HIS A CA 1
ATOM 2341 C C . HIS A 1 302 ? 0.106 -5.416 -3.469 1.00 96.56 302 HIS A C 1
ATOM 2343 O O . HIS A 1 302 ? 1.085 -5.263 -2.740 1.00 96.56 302 HIS A O 1
ATOM 2349 N N . VAL A 1 303 ? 0.201 -5.927 -4.699 1.00 93.19 303 VAL A N 1
ATOM 2350 C CA . VAL A 1 303 ? 1.471 -6.436 -5.260 1.00 93.19 303 VAL A CA 1
ATOM 2351 C C . VAL A 1 303 ? 1.819 -5.916 -6.661 1.00 93.19 303 VAL A C 1
ATOM 2353 O O . VAL A 1 303 ? 2.956 -6.085 -7.086 1.00 93.19 303 VAL A O 1
ATOM 2356 N N . GLY A 1 304 ? 0.898 -5.254 -7.368 1.00 92.38 304 GLY A N 1
ATOM 2357 C CA . GLY A 1 304 ? 1.161 -4.612 -8.663 1.00 92.38 304 GLY A CA 1
ATOM 2358 C C . GLY A 1 304 ? -0.033 -4.627 -9.621 1.00 92.38 304 GLY A C 1
ATOM 2359 O O . GLY A 1 304 ? -1.151 -4.960 -9.216 1.00 92.38 304 GLY A O 1
ATOM 2360 N N . THR A 1 305 ? 0.224 -4.333 -10.902 1.00 91.44 305 THR A N 1
ATOM 2361 C CA . THR A 1 305 ? -0.762 -4.413 -12.000 1.00 91.44 305 THR A CA 1
ATOM 2362 C C . THR A 1 305 ? -1.153 -5.854 -12.354 1.00 91.44 305 THR A C 1
ATOM 2364 O O . THR A 1 305 ? -0.360 -6.785 -12.187 1.00 91.44 305 THR A O 1
ATOM 2367 N N . HIS A 1 306 ? -2.356 -6.067 -12.892 1.00 90.25 306 HIS A N 1
ATOM 2368 C CA . HIS A 1 306 ? -2.782 -7.379 -13.387 1.00 90.25 306 HIS A CA 1
ATOM 2369 C C . HIS A 1 306 ? -2.068 -7.728 -14.716 1.00 90.25 306 HIS A C 1
ATOM 2371 O O . HIS A 1 306 ? -2.122 -6.944 -15.665 1.00 90.25 306 HIS A O 1
ATOM 2377 N N . PRO A 1 307 ? -1.467 -8.930 -14.861 1.00 85.81 307 PRO A N 1
ATOM 2378 C CA . PRO A 1 307 ? -0.503 -9.246 -15.927 1.00 85.81 307 PRO A CA 1
ATOM 2379 C C . PRO A 1 307 ? -1.045 -9.211 -17.368 1.00 85.81 307 PRO A C 1
ATOM 2381 O O . PRO A 1 307 ? -0.251 -9.207 -18.301 1.00 85.81 307 PRO A O 1
ATOM 2384 N N . LEU A 1 308 ? -2.370 -9.185 -17.559 1.00 86.88 308 LEU A N 1
ATOM 2385 C CA . LEU A 1 308 ? -3.023 -9.054 -18.874 1.00 86.88 308 LEU A CA 1
ATOM 2386 C C . LEU A 1 308 ? -3.988 -7.859 -18.991 1.00 86.88 308 LEU A C 1
ATOM 2388 O O . LEU A 1 308 ? -4.584 -7.675 -20.048 1.00 86.88 308 LEU A O 1
ATOM 2392 N N . LEU A 1 309 ? -4.242 -7.117 -17.906 1.00 89.12 309 LEU A N 1
ATOM 2393 C CA . LEU A 1 309 ? -5.352 -6.153 -17.837 1.00 89.12 309 LEU A CA 1
ATOM 2394 C C . LEU A 1 309 ? -4.866 -4.856 -17.197 1.00 89.12 309 LEU A C 1
ATOM 2396 O O . LEU A 1 309 ? -4.799 -4.743 -15.976 1.00 89.12 309 LEU A O 1
ATOM 2400 N N . SER A 1 310 ? -4.527 -3.876 -18.033 1.00 88.38 310 SER A N 1
ATOM 2401 C CA . SER A 1 310 ? -3.992 -2.587 -17.587 1.00 88.38 310 SER A CA 1
ATOM 2402 C C . SER A 1 310 ? -5.007 -1.715 -16.839 1.00 88.38 310 SER A C 1
ATOM 2404 O O . SER A 1 310 ? -4.596 -0.712 -16.269 1.00 88.38 310 SER A O 1
ATOM 2406 N N . ASP A 1 311 ? -6.296 -2.083 -16.805 1.00 90.94 311 ASP A N 1
ATOM 2407 C CA . ASP A 1 311 ? -7.363 -1.441 -16.015 1.00 90.94 311 ASP A CA 1
ATOM 2408 C C . ASP A 1 311 ? -7.415 -1.908 -14.545 1.00 90.94 311 ASP A C 1
ATOM 2410 O O . ASP A 1 311 ? -8.343 -1.536 -13.821 1.00 90.94 311 ASP A O 1
ATOM 2414 N N . ARG A 1 312 ? -6.487 -2.773 -14.098 1.00 92.31 312 ARG A N 1
ATOM 2415 C CA . ARG A 1 312 ? -6.596 -3.462 -12.799 1.00 92.31 312 ARG A CA 1
ATOM 2416 C C . ARG A 1 312 ? -5.280 -3.614 -12.068 1.00 92.31 312 ARG A C 1
ATOM 2418 O O . ARG A 1 312 ? -4.251 -3.947 -12.645 1.00 92.31 312 ARG A O 1
ATOM 2425 N N . ASN A 1 313 ? -5.391 -3.527 -10.752 1.00 94.81 313 ASN A N 1
ATOM 2426 C CA . ASN A 1 313 ? -4.379 -3.938 -9.798 1.00 94.81 313 ASN A CA 1
ATOM 2427 C C . ASN A 1 313 ? -4.748 -5.259 -9.116 1.00 94.81 313 ASN A C 1
ATOM 2429 O O . ASN A 1 313 ? -5.906 -5.684 -9.114 1.00 94.81 313 ASN A O 1
ATOM 2433 N N . PHE A 1 314 ? -3.728 -5.897 -8.548 1.00 93.00 314 PHE A N 1
ATOM 2434 C CA . PHE A 1 314 ? -3.761 -7.232 -7.964 1.00 93.00 314 PHE A CA 1
ATOM 2435 C C . PHE A 1 314 ? -3.303 -7.215 -6.493 1.00 93.00 314 PHE A C 1
ATOM 2437 O O . PHE A 1 314 ? -2.424 -6.427 -6.108 1.00 93.00 314 PHE A O 1
ATOM 2444 N N . ALA A 1 315 ? -3.899 -8.086 -5.668 1.00 94.06 315 ALA A N 1
ATOM 2445 C CA . ALA A 1 315 ? -3.559 -8.234 -4.253 1.00 94.06 315 ALA A CA 1
ATOM 2446 C C . ALA A 1 315 ? -3.838 -9.636 -3.688 1.00 94.06 315 ALA A C 1
ATOM 2448 O O . ALA A 1 315 ? -4.818 -10.299 -4.028 1.00 94.06 315 ALA A O 1
ATOM 2449 N N . PHE A 1 316 ? -3.028 -10.049 -2.716 1.00 92.44 316 PHE A N 1
ATOM 2450 C CA . PHE A 1 316 ? -3.224 -11.298 -1.978 1.00 92.44 316 PHE A CA 1
ATOM 2451 C C . PHE A 1 316 ? -4.065 -11.072 -0.723 1.00 92.44 316 PHE A C 1
ATOM 2453 O O . PHE A 1 316 ? -3.728 -10.228 0.108 1.00 92.44 316 PHE A O 1
ATOM 2460 N N . LYS A 1 317 ? -5.139 -11.858 -0.565 1.00 92.25 317 LYS A N 1
ATOM 2461 C CA . LYS A 1 317 ? -6.005 -11.854 0.624 1.00 92.25 317 LYS A CA 1
ATOM 2462 C C . LYS A 1 317 ? -5.179 -12.090 1.893 1.00 92.25 317 LYS A C 1
ATOM 2464 O O . LYS A 1 317 ? -4.410 -13.045 1.962 1.00 92.25 317 LYS A O 1
ATOM 2469 N N . LEU A 1 318 ? -5.382 -11.259 2.914 1.00 90.44 318 LEU A N 1
ATOM 2470 C CA . LEU A 1 318 ? -4.798 -11.457 4.241 1.00 90.44 318 LEU A CA 1
ATOM 2471 C C . LEU A 1 318 ? -5.536 -12.598 4.953 1.00 90.44 318 LEU A C 1
ATOM 2473 O O . LEU A 1 318 ? -6.597 -12.388 5.533 1.00 90.44 318 LEU A O 1
ATOM 2477 N N . MET A 1 319 ? -4.991 -13.812 4.879 1.00 81.81 319 MET A N 1
ATOM 2478 C CA . MET A 1 319 ? -5.560 -14.998 5.532 1.00 81.81 319 MET A CA 1
ATOM 2479 C C . MET A 1 319 ? -5.100 -15.103 6.990 1.00 81.81 319 MET A C 1
ATOM 2481 O O . MET A 1 319 ? -3.981 -14.704 7.319 1.00 81.81 319 MET A O 1
ATOM 2485 N N . GLU A 1 320 ? -5.927 -15.668 7.876 1.00 69.94 320 GLU A N 1
ATOM 2486 C CA . GLU A 1 320 ? -5.588 -15.688 9.304 1.00 69.94 320 GLU A CA 1
ATOM 2487 C C . GLU A 1 320 ? -4.345 -16.535 9.624 1.00 69.94 320 GLU A C 1
ATOM 2489 O O . GLU A 1 320 ? -3.548 -16.132 10.469 1.00 69.94 320 GLU A O 1
ATOM 2494 N N . ASP A 1 321 ? -4.086 -17.622 8.895 1.00 66.69 321 ASP A N 1
ATOM 2495 C CA . ASP A 1 321 ? -2.868 -18.427 9.080 1.00 66.69 321 ASP A CA 1
ATOM 2496 C C . ASP A 1 321 ? -1.576 -17.639 8.802 1.00 66.69 321 ASP A C 1
ATOM 2498 O O . ASP A 1 321 ? -0.588 -17.794 9.527 1.00 66.69 321 ASP A O 1
ATOM 2502 N N . MET A 1 322 ? -1.604 -16.722 7.822 1.00 77.00 322 MET A N 1
ATOM 2503 C CA . MET A 1 322 ? -0.493 -15.798 7.540 1.00 77.00 322 MET A CA 1
ATOM 2504 C C . MET A 1 322 ? -0.266 -14.827 8.709 1.00 77.00 322 MET A C 1
ATOM 2506 O O . MET A 1 322 ? 0.863 -14.440 8.997 1.00 77.00 322 MET A O 1
ATOM 2510 N N . ILE A 1 323 ? -1.340 -14.432 9.400 1.00 74.94 323 ILE A N 1
ATOM 2511 C CA . ILE A 1 323 ? -1.322 -13.464 10.508 1.00 74.94 323 ILE A CA 1
ATOM 2512 C C . ILE A 1 323 ? -0.940 -14.138 11.834 1.00 74.94 323 ILE A C 1
ATOM 2514 O O . ILE A 1 323 ? -0.258 -13.531 12.663 1.00 74.94 323 ILE A O 1
ATOM 2518 N N . ARG A 1 324 ? -1.347 -15.398 12.035 1.00 66.62 324 ARG A N 1
ATOM 2519 C CA . ARG A 1 324 ? -1.015 -16.218 13.213 1.00 66.62 324 ARG A CA 1
ATOM 2520 C C . ARG A 1 324 ? 0.435 -16.718 13.215 1.00 66.62 324 ARG A C 1
ATOM 2522 O O . ARG A 1 324 ? 0.868 -17.263 14.228 1.00 66.62 324 ARG A O 1
ATOM 2529 N N . GLY A 1 325 ? 1.192 -16.504 12.136 1.00 57.06 325 GLY A N 1
ATOM 2530 C CA . GLY A 1 325 ? 2.623 -16.818 12.069 1.00 57.06 325 GLY A CA 1
ATOM 2531 C C . GLY A 1 325 ? 2.929 -18.313 11.951 1.00 57.06 325 GLY A C 1
ATOM 2532 O O . GLY A 1 325 ? 4.035 -18.743 12.283 1.00 57.06 325 GLY A O 1
ATOM 2533 N N . HIS A 1 326 ? 1.972 -19.121 11.484 1.00 47.72 326 HIS A N 1
ATOM 2534 C CA . HIS A 1 326 ? 2.287 -20.489 11.088 1.00 47.72 326 HIS A CA 1
ATOM 2535 C C . HIS A 1 326 ? 3.136 -20.468 9.814 1.00 47.72 326 HIS A C 1
ATOM 2537 O O . HIS A 1 326 ? 2.826 -19.764 8.855 1.00 47.72 326 HIS A O 1
ATOM 2543 N N . ARG A 1 327 ? 4.201 -21.280 9.799 1.00 47.84 327 ARG A N 1
ATOM 2544 C CA . ARG A 1 327 ? 5.047 -21.527 8.620 1.00 47.84 327 ARG A CA 1
ATOM 2545 C C . ARG A 1 327 ? 4.282 -22.323 7.556 1.00 47.84 327 ARG A C 1
ATOM 2547 O O . ARG A 1 327 ? 4.551 -23.505 7.345 1.00 47.84 327 ARG A O 1
ATOM 2554 N N . LEU A 1 328 ? 3.333 -21.676 6.887 1.00 44.53 328 LEU A N 1
ATOM 2555 C CA . LEU A 1 328 ? 2.872 -22.129 5.580 1.00 44.53 328 LEU A CA 1
ATOM 2556 C C . LEU A 1 328 ? 4.078 -22.175 4.621 1.00 44.53 328 LEU A C 1
ATOM 2558 O O . LEU A 1 328 ? 4.999 -21.369 4.736 1.00 44.53 328 LEU A O 1
ATOM 2562 N N . LEU A 1 329 ? 4.056 -23.117 3.675 1.00 45.06 329 LEU A N 1
ATOM 2563 C CA . LEU A 1 329 ? 5.032 -23.233 2.578 1.00 45.06 329 LEU A CA 1
ATOM 2564 C C . LEU A 1 329 ? 6.480 -23.618 2.979 1.00 45.06 329 LEU A C 1
ATOM 2566 O O . LEU A 1 329 ? 7.453 -23.140 2.402 1.00 45.06 329 LEU A O 1
ATOM 2570 N N . ARG A 1 330 ? 6.638 -24.574 3.909 1.00 41.81 330 ARG A N 1
ATOM 2571 C CA . ARG A 1 330 ? 7.808 -25.495 3.938 1.00 41.81 330 ARG A CA 1
ATOM 2572 C C . ARG A 1 330 ? 7.406 -26.980 3.971 1.00 41.81 330 ARG A C 1
ATOM 2574 O O . ARG A 1 330 ? 8.120 -27.820 4.509 1.00 41.81 330 ARG A O 1
ATOM 2581 N N . SER A 1 331 ? 6.240 -27.292 3.410 1.00 35.38 331 SER A N 1
ATOM 2582 C CA . SER A 1 331 ? 5.698 -28.648 3.281 1.00 35.38 331 SER A CA 1
ATOM 2583 C C . SER A 1 331 ? 5.087 -28.824 1.888 1.00 35.38 331 SER A C 1
ATOM 2585 O O . SER A 1 331 ? 3.873 -28.700 1.715 1.00 35.38 331 SER A O 1
ATOM 2587 N N . GLY A 1 332 ? 5.968 -29.044 0.915 1.00 40.44 332 GLY A N 1
ATOM 2588 C CA . GLY A 1 332 ? 5.714 -29.247 -0.510 1.00 40.44 332 GLY A CA 1
ATOM 2589 C C . GLY A 1 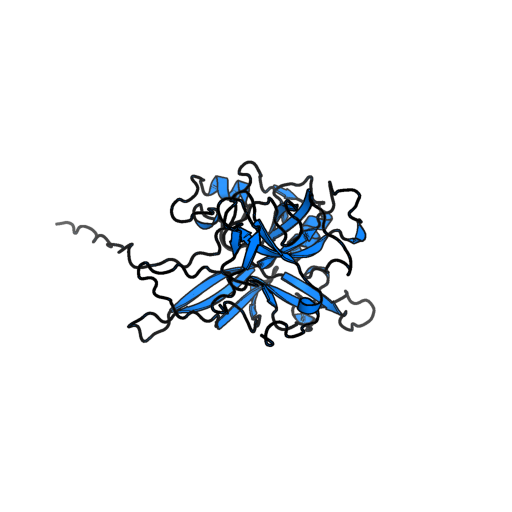332 ? 7.026 -29.655 -1.161 1.00 40.44 332 GLY A C 1
ATOM 2590 O O . GLY A 1 332 ? 8.001 -28.905 -0.936 1.00 40.44 332 GLY A O 1
#

Sequence (332 aa):
MADEPAELHFDSRRNTEWLGIPESLVDDSRRTIKHGLGHTDNPEHISTRLCHDACSRAFALKVSYLQIKDGDDLPIKKEGLGQVGFIRTKPISVSPGSRPHYAVTPFTAKHNLRRIENVDHHFYPADAIESTVYLKGDLSEKLLLFDDLNVSVKNDAMVLRQCALTDAVWGFGVDVSAGNPVSNRSDGITNRGSSFQVYEEGYDFGKDQRVGIAVFTTVLPTAKSASPDPDNPLKLTPVELSKIYGNAFEANIYTGKITFVGKHEYDLNSFSGCSGAIVFLLDKNQPDTLQSVNYGRAIAVHVGTHPLLSDRNFAFKLMEDMIRGHRLLRSG

Radius of gyration: 20.39 Å; chains: 1; bounding box: 68×57×62 Å